Protein AF-A0A930HMD1-F1 (afdb_monomer)

Solvent-accessible surface area (backbone atoms only — not comparable to full-atom values): 18754 Å² total; per-residue (Å²): 130,66,70,65,59,58,52,51,51,50,52,52,54,63,74,49,66,87,53,58,58,47,60,52,47,54,51,49,41,54,52,24,61,76,67,65,37,63,74,65,34,50,58,47,52,57,44,68,34,42,58,88,51,46,66,63,55,50,60,73,50,50,86,79,45,58,71,71,60,41,57,53,48,52,54,50,49,54,46,52,57,47,69,59,31,49,38,70,40,59,39,67,90,77,58,46,78,74,42,77,71,40,62,61,56,52,13,46,58,52,49,53,50,50,47,52,53,49,52,53,54,53,70,72,44,76,73,82,64,93,75,86,45,80,73,53,54,60,52,40,53,50,39,51,52,34,41,51,48,50,48,54,52,43,53,53,51,49,54,35,51,51,52,56,42,49,53,55,50,52,54,48,50,52,50,49,52,51,52,51,54,54,47,54,58,47,45,56,51,51,52,38,42,51,52,38,46,57,52,46,32,70,75,41,61,67,50,46,57,49,57,48,48,29,52,56,22,51,73,67,66,41,50,65,34,36,39,50,22,46,52,36,53,54,50,51,52,39,49,45,22,70,74,74,29,76,90,60,102,67,40,48,48,102,85,70,47,80,66,86,81,69,90,54,44,37,61,46,42,41,48,29,36,54,62,69,76,43,76,100,41,74,72,54,56,54,47,46,52,51,54,53,50,51,53,55,51,41,53,56,54,46,52,35,68,74,62,80,49,95,59,70,64,49,69,68,62,45,52,51,52,56,54,50,48,42,54,50,50,39,52,51,49,69,71,79,106

Nearest PDB structures (foldseek):
  3nrh-assembly1_A  TM=3.306E-01  e=7.776E+00  Bacteroides fragilis YCH46
  9cpc-assembly1_3P  TM=1.512E-01  e=5.624E+00  Sus scrofa

Organism: NCBI:txid596085

pLDDT: mean 81.43, std 12.89, range [38.47, 94.94]

Foldseek 3Di:
DPLVVLLVLLVVLVVVLVDQLLVLLVSLLVSCVVVVVLLVNLLSVQQQAFQVCNVVSLVVCCVVDDPVVSVVSSVVSVCVQLQLQFDWDADLQARHTDDGRDGPRGHSVVLVVVLVVLVVVLVPQDDDDPDDDPVVVVSNVRSVSNNVSSVSVNVSSVSSSVVSSVVSNVSSVVVSVVSVVVCVVCVVLVVLLVVLLVLVCVQPVVLNVLLVLLVVLLVVFDLLSLLVSLVSLVVNLQVCLVRQFDDDPFQQAPVRDTDDDDPCPSLSSLLSRLCVQDPDDPLSVVLNVLSVVLVVLSVVQNVCVVPPHPDTDHSVSSVVSSSSSSVSSSSSSVSSD

Sequence (337 aa):
MPKSYLLELIRQVLSEKDSPVSALLLSCKRIATIRADVENLWWIEYELHDGDVLKDIANQFMWSFDKKKFDELETLYTKIWTDERQINQYEVSNGKLIIKDNTLAFSVGGIESRKHSLAIKIASLSKASDDKIPETNHTENNDAQVRNVLNNSIEEIDCILNRIKTRAIDYLIANEVELMRGNSLSRYYESNKKFVISTLSSIDEQFKEELNNIDVHLYSGSANNLSEALWNIRKVLCHYANVVCPISDETIDADGRKRKAKSSVCLNHIISALYQKVDKQISIELLDIGVTELWNKVEKLNALGIKGVRTKVTEDEAFQCVSQLYVLLGQMIRIFN

Mean predicted aligned error: 15.4 Å

Radius of gyration: 33.61 Å; Cα contacts (8 Å, |Δi|>4): 300; chains: 1; bounding box: 69×32×100 Å

Structure (mmCIF, N/CA/C/O backbone):
data_AF-A0A930HMD1-F1
#
_entry.id   AF-A0A930HMD1-F1
#
loop_
_atom_site.group_PDB
_atom_site.id
_atom_site.type_symbol
_atom_site.label_atom_id
_atom_site.label_alt_id
_atom_site.label_comp_id
_atom_site.label_asym_id
_atom_site.label_entity_id
_atom_site.label_seq_id
_atom_site.pdbx_PDB_ins_code
_atom_site.Cartn_x
_atom_site.Cartn_y
_atom_site.Cartn_z
_atom_site.occupancy
_atom_site.B_iso_or_equiv
_atom_site.auth_seq_id
_atom_site.auth_comp_id
_atom_site.auth_asym_id
_atom_site.auth_atom_id
_atom_site.pdbx_PDB_model_num
ATOM 1 N N . MET A 1 1 ? 0.859 11.021 9.715 1.00 50.72 1 MET A N 1
ATOM 2 C CA . MET A 1 1 ? 0.355 11.848 8.592 1.00 50.72 1 MET A CA 1
ATOM 3 C C . MET A 1 1 ? -1.107 11.515 8.334 1.00 50.72 1 MET A C 1
ATOM 5 O O . MET A 1 1 ? -1.454 10.343 8.454 1.00 50.72 1 MET A O 1
ATOM 9 N N . PRO A 1 2 ? -1.972 12.490 8.007 1.00 62.97 2 PRO A N 1
ATOM 10 C CA . PRO A 1 2 ? -3.370 12.198 7.712 1.00 62.97 2 PRO A CA 1
ATOM 11 C C . PRO A 1 2 ? -3.468 11.380 6.416 1.00 62.97 2 PRO A C 1
ATOM 13 O O . PRO A 1 2 ? -2.939 11.778 5.382 1.00 62.97 2 PRO A O 1
ATOM 16 N N . LYS A 1 3 ? -4.145 10.225 6.470 1.00 64.75 3 LYS A N 1
ATOM 17 C CA . LYS A 1 3 ? -4.337 9.299 5.333 1.00 64.75 3 LYS A CA 1
ATOM 18 C C . LYS A 1 3 ? -4.971 9.970 4.098 1.00 64.75 3 LYS A C 1
ATOM 20 O O . LYS A 1 3 ? -4.803 9.466 2.992 1.00 64.75 3 LYS A O 1
ATOM 25 N N . SER A 1 4 ? -5.655 11.107 4.273 1.00 72.00 4 SER A N 1
ATOM 26 C CA . SER A 1 4 ? -6.194 11.937 3.184 1.00 72.00 4 SER A CA 1
ATOM 27 C C . SER A 1 4 ? -5.102 12.503 2.275 1.00 72.00 4 SER A C 1
ATOM 29 O O . SER A 1 4 ? -5.239 12.433 1.060 1.00 72.00 4 SER A O 1
ATOM 31 N N . TYR A 1 5 ? -3.992 12.969 2.852 1.00 81.75 5 TYR A N 1
ATOM 32 C CA . TYR A 1 5 ? -2.869 13.541 2.108 1.00 81.75 5 TYR A CA 1
ATOM 33 C C . TYR A 1 5 ? -2.217 12.515 1.175 1.00 81.75 5 TYR A C 1
ATOM 35 O O . TYR A 1 5 ? -1.894 12.815 0.030 1.00 81.75 5 TYR A O 1
ATOM 43 N N . LEU A 1 6 ? -2.055 11.278 1.652 1.00 83.94 6 LEU A N 1
ATOM 44 C CA . LEU A 1 6 ? -1.448 10.207 0.864 1.00 83.94 6 LEU A CA 1
ATOM 45 C C . LEU A 1 6 ? -2.339 9.790 -0.316 1.00 83.94 6 LEU A C 1
ATOM 47 O O . LEU A 1 6 ? -1.836 9.537 -1.406 1.00 83.94 6 LEU A O 1
ATOM 51 N N . LEU A 1 7 ? -3.658 9.754 -0.107 1.00 84.88 7 LEU A N 1
ATOM 52 C CA . LEU A 1 7 ? -4.623 9.454 -1.163 1.00 84.88 7 LEU A CA 1
ATOM 53 C C . LEU A 1 7 ? -4.667 10.560 -2.230 1.00 84.88 7 LEU A C 1
ATOM 55 O O . LEU A 1 7 ? -4.712 10.256 -3.419 1.00 84.88 7 LEU A O 1
ATOM 59 N N . GLU A 1 8 ? -4.635 11.830 -1.818 1.00 86.81 8 GLU A N 1
ATOM 60 C CA . GLU A 1 8 ? -4.545 12.968 -2.743 1.00 86.81 8 GLU A CA 1
ATOM 61 C C . GLU A 1 8 ? -3.254 12.926 -3.562 1.00 86.81 8 GLU A C 1
ATOM 63 O O . GLU A 1 8 ? -3.307 13.071 -4.782 1.00 86.81 8 GLU A O 1
ATOM 68 N N . LEU A 1 9 ? -2.119 12.634 -2.919 1.00 87.62 9 LEU A N 1
ATOM 69 C CA . LEU A 1 9 ? -0.831 12.485 -3.593 1.00 87.62 9 LEU A CA 1
ATOM 70 C C . LEU A 1 9 ? -0.865 11.368 -4.648 1.00 87.62 9 LEU A C 1
ATOM 72 O O . LEU A 1 9 ? -0.444 11.588 -5.778 1.00 87.62 9 LEU A O 1
ATOM 76 N N . ILE A 1 10 ? -1.396 10.187 -4.311 1.00 88.25 10 ILE A N 1
ATOM 77 C CA . ILE A 1 10 ? -1.504 9.065 -5.261 1.00 88.25 10 ILE A CA 1
ATOM 78 C C . ILE A 1 10 ? -2.382 9.442 -6.460 1.00 88.25 10 ILE A C 1
ATOM 80 O O . ILE A 1 10 ? -2.010 9.179 -7.602 1.00 88.25 10 ILE A O 1
ATOM 84 N N . ARG A 1 11 ? -3.519 10.106 -6.225 1.00 88.38 11 ARG A N 1
ATOM 85 C CA . ARG A 1 11 ? -4.425 10.542 -7.299 1.00 88.38 11 ARG A CA 1
ATOM 86 C C . ARG A 1 11 ? -3.808 11.593 -8.203 1.00 88.38 11 ARG A C 1
ATOM 88 O O . ARG A 1 11 ? -4.002 11.528 -9.414 1.00 88.38 11 ARG A O 1
ATOM 95 N N . GLN A 1 12 ? -3.059 12.531 -7.630 1.00 90.06 12 GLN A N 1
ATOM 96 C CA . GLN A 1 12 ? -2.318 13.511 -8.411 1.00 90.06 12 GLN A CA 1
ATOM 97 C C . GLN A 1 12 ? -1.315 12.806 -9.335 1.00 90.06 12 GLN A C 1
ATOM 99 O O . GLN A 1 12 ? -1.333 13.028 -10.542 1.00 90.06 12 GLN A O 1
ATOM 104 N N . VAL A 1 13 ? -0.518 11.882 -8.799 1.00 88.75 13 VAL A N 1
ATOM 105 C CA . VAL A 1 13 ? 0.479 11.137 -9.584 1.00 88.75 13 VAL A CA 1
ATOM 106 C C . VAL A 1 13 ? -0.183 10.294 -10.683 1.00 88.75 13 VAL A C 1
ATOM 108 O O . VAL A 1 13 ? 0.294 10.275 -11.815 1.00 88.75 13 VAL A O 1
ATOM 111 N N . LEU A 1 14 ? -1.320 9.650 -10.398 1.00 87.75 14 LEU A N 1
ATOM 112 C CA . LEU A 1 14 ? -2.094 8.905 -11.401 1.00 87.75 14 LEU A CA 1
ATOM 113 C C . LEU A 1 14 ? -2.693 9.811 -12.489 1.00 87.75 14 LEU A C 1
ATOM 115 O O . LEU A 1 14 ? -2.820 9.384 -13.638 1.00 87.75 14 LEU A O 1
ATOM 119 N N . SER A 1 15 ? -3.047 11.057 -12.157 1.00 86.38 15 SER A N 1
ATOM 120 C CA . SER A 1 15 ? -3.511 12.039 -13.145 1.00 86.38 15 SER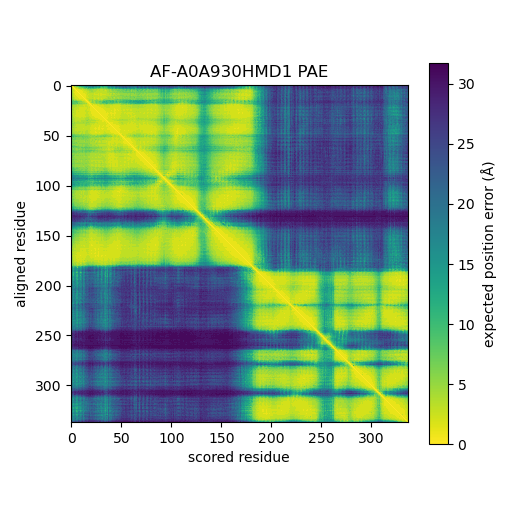 A CA 1
ATOM 121 C C . SER A 1 15 ? -2.388 12.519 -14.071 1.00 86.38 15 SER A C 1
ATOM 123 O O . SER A 1 15 ? -2.638 12.826 -15.233 1.00 86.38 15 SER A O 1
ATOM 125 N N . GLU A 1 16 ? -1.142 12.484 -13.595 1.00 86.62 16 GLU A N 1
ATOM 126 C CA . GLU A 1 16 ? 0.072 12.875 -14.320 1.00 86.62 16 GLU A CA 1
ATOM 127 C C . GLU A 1 16 ? 0.777 11.675 -14.992 1.00 86.62 16 GLU A C 1
ATOM 129 O O . GLU A 1 16 ? 1.975 11.729 -15.279 1.00 86.62 16 GLU A O 1
ATOM 134 N N . LYS A 1 17 ? 0.052 10.582 -15.282 1.00 77.19 17 LYS A N 1
ATOM 135 C CA . LYS A 1 17 ? 0.604 9.320 -15.824 1.00 77.19 17 LYS A CA 1
ATOM 136 C C . LYS A 1 17 ? 1.375 9.445 -17.144 1.00 77.19 17 LYS A C 1
ATOM 138 O O . LYS A 1 17 ? 2.070 8.506 -17.525 1.00 77.19 17 LYS A O 1
ATOM 143 N N . ASP A 1 18 ? 1.232 10.551 -17.866 1.00 80.75 18 ASP A N 1
ATOM 144 C CA . ASP A 1 18 ? 1.944 10.809 -19.124 1.00 80.75 18 ASP A CA 1
ATOM 145 C C . ASP A 1 18 ? 3.332 11.440 -18.911 1.00 80.75 18 ASP A C 1
ATOM 147 O O . ASP A 1 18 ? 4.077 11.639 -19.869 1.00 80.75 18 ASP A O 1
ATOM 151 N N . SER A 1 19 ? 3.707 11.695 -17.655 1.00 84.88 19 SER A N 1
ATOM 152 C CA . SER A 1 19 ? 5.043 12.149 -17.267 1.00 84.88 19 SER A CA 1
ATOM 153 C C . SER A 1 19 ? 6.131 11.110 -17.582 1.00 84.88 19 SER A C 1
ATOM 155 O O . SER A 1 19 ? 5.827 9.919 -17.731 1.00 84.88 19 SER A O 1
ATOM 157 N N . PRO A 1 20 ? 7.414 11.529 -17.639 1.00 90.81 20 PRO A N 1
ATOM 158 C CA . PRO A 1 20 ? 8.546 10.609 -17.710 1.00 90.81 20 PRO A CA 1
ATOM 159 C C . PRO A 1 20 ? 8.467 9.522 -16.630 1.00 90.81 20 PRO A C 1
ATOM 161 O O . PRO A 1 20 ? 8.060 9.778 -15.492 1.00 90.81 20 PRO A O 1
ATOM 164 N N . VAL A 1 21 ? 8.881 8.306 -16.977 1.00 92.69 21 VAL A N 1
ATOM 165 C CA . VAL A 1 21 ? 8.875 7.140 -16.085 1.00 92.69 21 VAL A CA 1
ATOM 166 C C . VAL A 1 21 ? 9.773 7.393 -14.874 1.00 92.69 21 VAL A C 1
ATOM 168 O O . VAL A 1 21 ? 9.423 7.006 -13.761 1.00 92.69 21 VAL A O 1
ATOM 171 N N . SER A 1 22 ? 10.881 8.117 -15.050 1.00 93.50 22 SER A N 1
ATOM 172 C CA . SER A 1 22 ? 11.748 8.542 -13.943 1.00 93.50 22 SER A CA 1
ATOM 173 C C . SER A 1 22 ? 11.011 9.410 -12.910 1.00 93.50 22 SER A C 1
ATOM 175 O O . SER A 1 22 ? 11.111 9.164 -11.706 1.00 93.50 22 SER A O 1
ATOM 177 N N . ALA A 1 23 ? 10.207 10.379 -13.357 1.00 92.50 23 ALA A N 1
ATOM 178 C CA . ALA A 1 23 ? 9.406 11.234 -12.479 1.00 92.50 23 ALA A CA 1
ATOM 179 C C . ALA A 1 23 ? 8.300 10.446 -11.752 1.00 92.50 23 ALA A C 1
ATOM 181 O O . ALA A 1 23 ? 8.047 10.658 -10.559 1.00 92.50 23 ALA A O 1
ATOM 182 N N . LEU A 1 24 ? 7.682 9.488 -12.451 1.00 93.75 24 LEU A N 1
ATOM 183 C CA . LEU A 1 24 ? 6.703 8.570 -11.872 1.00 93.75 24 LEU A CA 1
ATOM 184 C C . LEU A 1 24 ? 7.330 7.706 -10.764 1.00 93.75 24 LEU A C 1
ATOM 186 O O . LEU A 1 24 ? 6.758 7.583 -9.680 1.00 93.75 24 LEU A O 1
ATOM 190 N N . LEU A 1 25 ? 8.530 7.163 -10.991 1.00 94.69 25 LEU A N 1
ATOM 191 C CA . LEU A 1 25 ? 9.257 6.361 -10.004 1.00 94.69 25 LEU A CA 1
ATOM 192 C C . LEU A 1 25 ? 9.701 7.175 -8.787 1.00 94.69 25 LEU A C 1
ATOM 194 O O . LEU A 1 25 ? 9.584 6.687 -7.667 1.00 94.69 25 LEU A O 1
ATOM 198 N N . LEU A 1 26 ? 10.138 8.425 -8.964 1.00 94.69 26 LEU A N 1
ATOM 199 C CA . LEU A 1 26 ? 10.445 9.319 -7.838 1.00 94.69 26 LEU A CA 1
ATOM 200 C C . LEU A 1 26 ? 9.210 9.578 -6.964 1.00 94.69 26 LEU A C 1
ATOM 202 O O . LEU A 1 26 ? 9.300 9.613 -5.733 1.00 94.69 26 LEU A O 1
ATOM 206 N N . SER A 1 27 ? 8.042 9.707 -7.592 1.00 92.94 27 SER A N 1
ATOM 207 C CA . SER A 1 27 ? 6.770 9.829 -6.879 1.00 92.94 27 SER A CA 1
ATOM 208 C C . SER A 1 27 ? 6.413 8.538 -6.136 1.00 92.94 27 SER A C 1
ATOM 210 O O . SER A 1 27 ? 6.036 8.587 -4.963 1.00 92.94 27 SER A O 1
ATOM 212 N N . CYS A 1 28 ? 6.616 7.377 -6.768 1.00 94.12 28 CYS A N 1
ATOM 213 C CA . CYS A 1 28 ? 6.432 6.070 -6.133 1.00 94.12 28 CYS A CA 1
ATOM 214 C C . CYS A 1 28 ? 7.380 5.874 -4.942 1.00 94.12 28 CYS A C 1
ATOM 216 O O . CYS A 1 28 ? 6.922 5.459 -3.879 1.00 94.12 28 CYS A O 1
ATOM 218 N N . LYS A 1 29 ? 8.659 6.258 -5.073 1.00 94.94 29 LYS A N 1
ATOM 219 C CA . LYS A 1 29 ? 9.659 6.254 -3.992 1.00 94.94 29 LYS A CA 1
ATOM 220 C C . LYS A 1 29 ? 9.169 7.070 -2.806 1.00 94.94 29 LYS A C 1
ATOM 222 O O . LYS A 1 29 ? 9.123 6.566 -1.690 1.00 94.94 29 LYS A O 1
ATOM 227 N N . ARG A 1 30 ? 8.719 8.305 -3.049 1.00 92.69 30 ARG A N 1
ATOM 228 C CA . ARG A 1 30 ? 8.169 9.174 -1.999 1.00 92.69 30 ARG A CA 1
ATOM 229 C C . ARG A 1 30 ? 6.988 8.520 -1.278 1.00 92.69 30 ARG A C 1
ATOM 231 O O . ARG A 1 30 ? 6.924 8.572 -0.052 1.00 92.69 30 ARG A O 1
ATOM 238 N N . ILE A 1 31 ? 6.066 7.907 -2.019 1.00 90.56 31 ILE A N 1
ATOM 239 C CA . ILE A 1 31 ? 4.903 7.205 -1.455 1.00 90.56 31 ILE A CA 1
ATOM 240 C C . ILE A 1 31 ? 5.350 5.989 -0.630 1.00 90.56 31 ILE A C 1
ATOM 242 O O . ILE A 1 31 ? 4.891 5.837 0.502 1.00 90.56 31 ILE A O 1
ATOM 246 N N . ALA A 1 32 ? 6.277 5.177 -1.147 1.00 91.25 32 ALA A N 1
ATOM 247 C CA . ALA A 1 32 ? 6.829 4.012 -0.453 1.00 91.25 32 ALA A CA 1
ATOM 248 C C . ALA A 1 32 ? 7.519 4.413 0.860 1.00 91.25 32 ALA A C 1
ATOM 250 O O . ALA A 1 32 ? 7.247 3.828 1.907 1.00 91.25 32 ALA A O 1
ATOM 251 N N . THR A 1 33 ? 8.323 5.483 0.846 1.00 88.62 33 THR A N 1
ATOM 252 C CA . THR A 1 33 ? 8.968 6.024 2.051 1.00 88.62 33 THR A CA 1
ATOM 253 C C . THR A 1 33 ? 7.946 6.506 3.083 1.00 88.62 33 THR A C 1
ATOM 255 O O . THR A 1 33 ? 8.074 6.176 4.259 1.00 88.62 33 THR A O 1
ATOM 258 N N . ILE A 1 34 ? 6.905 7.246 2.673 1.00 86.00 34 ILE A N 1
ATOM 259 C CA . ILE A 1 34 ? 5.852 7.721 3.596 1.00 86.00 34 ILE A CA 1
ATOM 260 C C . ILE A 1 34 ? 5.102 6.546 4.236 1.00 86.00 34 ILE A C 1
ATOM 262 O O . ILE A 1 34 ? 4.689 6.633 5.394 1.00 86.00 34 ILE A O 1
ATOM 266 N N . ARG A 1 35 ? 4.917 5.455 3.490 1.00 82.88 35 ARG A N 1
ATOM 267 C CA . ARG A 1 35 ? 4.237 4.245 3.961 1.00 82.88 35 ARG A CA 1
ATOM 268 C C . ARG A 1 35 ? 5.127 3.288 4.747 1.00 82.88 35 ARG A C 1
ATOM 270 O O . ARG A 1 35 ? 4.592 2.334 5.302 1.00 82.88 35 ARG A O 1
ATOM 277 N N . ALA A 1 36 ? 6.436 3.532 4.788 1.00 83.88 36 ALA A N 1
ATOM 278 C CA . ALA A 1 36 ? 7.424 2.552 5.232 1.00 83.88 36 ALA A CA 1
ATOM 279 C C . ALA A 1 36 ? 7.285 1.199 4.496 1.00 83.88 36 ALA A C 1
ATOM 281 O O . ALA A 1 36 ? 7.488 0.138 5.080 1.00 83.88 36 ALA A O 1
ATOM 282 N N . ASP A 1 37 ? 6.928 1.238 3.208 1.00 84.88 37 ASP A N 1
ATOM 283 C CA . ASP A 1 37 ? 6.846 0.060 2.343 1.00 84.88 37 ASP A CA 1
ATOM 284 C C . ASP A 1 37 ? 8.241 -0.286 1.814 1.00 84.88 37 ASP A C 1
ATOM 286 O O . ASP A 1 37 ? 8.635 0.086 0.708 1.00 84.88 37 ASP A O 1
ATOM 290 N N . VAL A 1 38 ? 9.021 -0.941 2.672 1.00 87.06 38 VAL A N 1
ATOM 291 C CA . VAL A 1 38 ? 10.431 -1.253 2.410 1.00 87.06 38 VAL A CA 1
ATOM 292 C C . VAL A 1 38 ? 10.593 -2.234 1.244 1.00 87.06 38 VAL A C 1
ATOM 294 O O . VAL A 1 38 ? 11.563 -2.154 0.496 1.00 87.06 38 VAL A O 1
ATOM 297 N N . GLU A 1 39 ? 9.631 -3.138 1.063 1.00 87.19 39 GLU A N 1
ATOM 298 C CA . GLU A 1 39 ? 9.674 -4.160 0.017 1.00 87.19 39 GLU A CA 1
ATOM 299 C C . GLU A 1 39 ? 9.524 -3.540 -1.374 1.00 87.19 39 GLU A C 1
ATOM 301 O O . GLU A 1 39 ? 10.332 -3.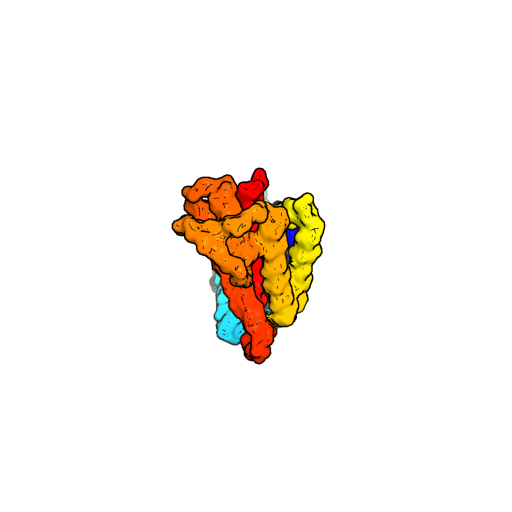830 -2.258 1.00 87.19 39 GLU A O 1
ATOM 306 N N . ASN A 1 40 ? 8.553 -2.638 -1.558 1.00 89.81 40 ASN A N 1
ATOM 307 C CA . ASN A 1 40 ? 8.403 -1.928 -2.827 1.00 89.81 40 ASN A CA 1
ATOM 308 C C . ASN A 1 40 ? 9.465 -0.843 -3.029 1.00 89.81 40 ASN A C 1
ATOM 310 O O . ASN A 1 40 ? 9.848 -0.557 -4.162 1.00 89.81 40 ASN A O 1
ATOM 314 N N . LEU A 1 41 ? 9.981 -0.256 -1.946 1.00 92.31 41 LEU A N 1
ATOM 315 C CA . LEU A 1 41 ? 11.073 0.708 -2.036 1.00 92.31 41 LEU A CA 1
ATOM 316 C C . LEU A 1 41 ? 12.320 0.090 -2.687 1.00 92.31 41 LEU A C 1
ATOM 318 O O . LEU A 1 41 ? 12.956 0.757 -3.496 1.00 92.31 41 LEU A O 1
ATOM 322 N N . TRP A 1 42 ? 12.630 -1.180 -2.408 1.00 93.19 42 TRP A N 1
ATOM 323 C CA . TRP A 1 42 ? 13.801 -1.859 -2.967 1.00 93.19 42 TRP A CA 1
ATOM 324 C C . TRP A 1 42 ? 13.799 -1.880 -4.498 1.00 93.19 42 TRP A C 1
ATOM 326 O O . TRP A 1 42 ? 14.725 -1.352 -5.119 1.00 93.19 42 TRP A O 1
ATOM 336 N N . TRP A 1 43 ? 12.767 -2.439 -5.134 1.00 93.31 43 TRP A N 1
ATOM 337 C CA . TRP A 1 43 ? 12.750 -2.503 -6.597 1.00 93.31 43 TRP A CA 1
ATOM 338 C C . TRP A 1 43 ? 12.687 -1.104 -7.225 1.00 93.31 43 TRP A C 1
ATOM 340 O O . TRP A 1 43 ? 13.270 -0.892 -8.283 1.00 93.31 43 TRP A O 1
ATOM 350 N N . ILE A 1 44 ? 12.058 -0.123 -6.567 1.00 94.88 44 ILE A N 1
ATOM 351 C CA . ILE A 1 44 ? 12.065 1.269 -7.040 1.00 94.88 44 ILE A CA 1
ATOM 352 C C . ILE A 1 44 ? 13.495 1.833 -7.039 1.00 94.88 44 ILE A C 1
ATOM 354 O O . ILE A 1 44 ? 13.888 2.492 -8.001 1.00 94.88 44 ILE A O 1
ATOM 358 N N . GLU A 1 45 ? 14.297 1.558 -6.004 1.00 94.00 45 GLU A N 1
ATOM 359 C CA . GLU A 1 45 ? 15.705 1.977 -5.976 1.00 94.00 45 GLU A CA 1
ATOM 360 C C . GLU A 1 45 ? 16.533 1.301 -7.076 1.00 94.00 45 GLU A C 1
ATOM 362 O O . GLU A 1 45 ? 17.384 1.962 -7.671 1.00 94.00 45 GLU A O 1
ATOM 367 N N . TYR A 1 46 ? 16.254 0.031 -7.395 1.00 93.56 46 TYR A N 1
ATOM 368 C CA . TYR A 1 46 ? 16.885 -0.676 -8.521 1.00 93.56 46 TYR A CA 1
ATOM 369 C C . TYR A 1 46 ? 16.607 -0.011 -9.873 1.00 93.56 46 TYR A C 1
ATOM 371 O O . TYR A 1 46 ? 17.461 -0.026 -10.757 1.00 93.56 46 TYR A O 1
ATOM 379 N N . GLU A 1 47 ? 15.423 0.573 -10.058 1.00 93.62 47 GLU A N 1
ATOM 380 C CA . GLU A 1 47 ? 15.082 1.272 -11.300 1.00 93.62 47 GLU A CA 1
ATOM 381 C C . GLU A 1 47 ? 15.701 2.680 -11.374 1.00 93.62 47 GLU A C 1
ATOM 383 O O . GLU A 1 47 ? 16.000 3.183 -12.461 1.00 93.62 47 GLU A O 1
ATOM 388 N N . LEU A 1 48 ? 15.908 3.329 -10.225 1.00 93.88 48 LEU A N 1
ATOM 389 C CA . LEU A 1 48 ? 16.444 4.691 -10.141 1.00 93.88 48 LEU A CA 1
ATOM 390 C C . LEU A 1 48 ? 17.972 4.771 -10.246 1.00 93.88 48 LEU A C 1
ATOM 392 O O . LEU A 1 48 ? 18.492 5.864 -10.471 1.00 93.88 48 LEU A O 1
ATOM 396 N N . HIS A 1 49 ? 18.677 3.649 -10.118 1.00 93.38 49 HIS A N 1
ATOM 397 C CA . HIS A 1 49 ? 20.136 3.599 -10.124 1.00 93.38 49 HIS A CA 1
ATOM 398 C C . HIS A 1 49 ? 20.690 2.722 -11.249 1.00 93.38 49 HIS A C 1
ATOM 400 O O . HIS A 1 49 ? 19.978 1.927 -11.865 1.00 93.38 49 HIS A O 1
ATOM 406 N N . ASP A 1 50 ? 21.976 2.908 -11.529 1.00 90.25 50 ASP A N 1
ATOM 407 C CA . ASP A 1 50 ? 22.709 2.103 -12.498 1.00 90.25 50 ASP A CA 1
ATOM 408 C C . ASP A 1 50 ? 22.994 0.693 -11.940 1.00 90.25 50 ASP A C 1
ATOM 410 O O . ASP A 1 50 ? 22.926 0.431 -10.735 1.00 90.25 50 ASP A O 1
ATOM 414 N N . GLY A 1 51 ? 23.271 -0.254 -12.840 1.00 84.75 51 GLY A N 1
ATOM 415 C CA . GLY A 1 51 ? 23.390 -1.673 -12.486 1.00 84.75 51 GLY A CA 1
ATOM 416 C C . GLY A 1 51 ? 24.587 -2.022 -11.589 1.00 84.75 51 GLY A C 1
ATOM 417 O O . GLY A 1 51 ? 24.602 -3.078 -10.959 1.00 84.75 51 GLY A O 1
ATOM 418 N N . ASP A 1 52 ? 25.595 -1.157 -11.526 1.00 88.44 52 ASP A N 1
ATOM 419 C CA . ASP A 1 52 ? 26.827 -1.349 -10.757 1.00 88.44 52 ASP A CA 1
ATOM 420 C C . ASP A 1 52 ? 26.618 -1.222 -9.240 1.00 88.44 52 ASP A C 1
ATOM 422 O O . ASP A 1 52 ? 27.312 -1.886 -8.470 1.00 88.44 52 ASP A O 1
ATOM 426 N N . VAL A 1 53 ? 25.617 -0.450 -8.812 1.00 91.25 53 VAL A N 1
ATOM 427 C CA . VAL A 1 53 ? 25.320 -0.188 -7.392 1.00 91.25 53 VAL A CA 1
ATOM 428 C C . VAL A 1 53 ? 24.198 -1.061 -6.812 1.00 91.25 53 VAL A C 1
ATOM 430 O O . VAL A 1 53 ? 23.839 -0.914 -5.644 1.00 91.25 53 VAL A O 1
ATOM 433 N N . LEU A 1 54 ? 23.644 -2.014 -7.575 1.00 88.69 54 LEU A N 1
ATOM 434 C CA . LEU A 1 54 ? 22.495 -2.829 -7.133 1.00 88.69 54 LEU A CA 1
ATOM 435 C C . LEU A 1 54 ? 22.771 -3.644 -5.860 1.00 88.69 54 LEU A C 1
ATOM 437 O O . LEU A 1 54 ? 21.879 -3.808 -5.025 1.00 88.69 54 LEU A O 1
ATOM 441 N N . LYS A 1 55 ? 24.005 -4.133 -5.685 1.00 89.00 55 LYS A N 1
ATOM 442 C CA . LYS A 1 55 ? 24.415 -4.848 -4.464 1.00 89.00 55 LYS A CA 1
ATOM 443 C C . LYS A 1 55 ? 24.446 -3.928 -3.249 1.00 89.00 55 LYS A C 1
ATOM 445 O O . LYS A 1 55 ? 23.994 -4.314 -2.174 1.00 89.00 55 LYS A O 1
ATOM 450 N N . ASP A 1 56 ? 24.938 -2.706 -3.420 1.00 90.75 56 ASP A N 1
ATOM 451 C CA . ASP A 1 56 ? 24.992 -1.724 -2.339 1.00 90.75 56 ASP A CA 1
ATOM 452 C C . ASP A 1 56 ? 23.586 -1.292 -1.923 1.00 90.75 56 ASP A C 1
ATOM 454 O O . ASP A 1 56 ? 23.316 -1.133 -0.735 1.00 90.75 56 ASP A O 1
ATOM 458 N N . ILE A 1 57 ? 22.670 -1.175 -2.887 1.00 90.31 57 ILE A N 1
ATOM 459 C CA . ILE A 1 57 ? 21.251 -0.920 -2.629 1.00 90.31 57 ILE A CA 1
ATOM 460 C C . ILE A 1 57 ? 20.621 -2.093 -1.872 1.00 90.31 57 ILE A C 1
ATOM 462 O O . ILE A 1 57 ? 19.978 -1.870 -0.850 1.00 90.31 57 ILE A O 1
ATOM 466 N N . ALA A 1 58 ? 20.844 -3.339 -2.305 1.00 89.38 58 ALA A N 1
ATOM 467 C CA . ALA A 1 58 ? 20.341 -4.520 -1.596 1.00 89.38 58 ALA A CA 1
ATOM 468 C C . ALA A 1 58 ? 20.798 -4.539 -0.127 1.00 89.38 58 ALA A C 1
ATOM 470 O O . ALA A 1 58 ? 19.991 -4.727 0.784 1.00 89.38 58 ALA A O 1
ATOM 471 N N . ASN A 1 59 ? 22.076 -4.241 0.122 1.00 89.31 59 ASN A N 1
ATOM 472 C CA . ASN A 1 59 ? 22.647 -4.203 1.469 1.00 89.31 59 ASN A CA 1
ATOM 473 C C . ASN A 1 59 ? 21.977 -3.171 2.394 1.00 89.31 59 ASN A C 1
ATOM 475 O O . ASN A 1 59 ? 21.936 -3.381 3.608 1.00 89.31 59 ASN A O 1
ATOM 479 N N . GLN A 1 60 ? 21.416 -2.082 1.854 1.00 89.38 60 GLN A N 1
ATOM 480 C CA . GLN A 1 60 ? 20.676 -1.090 2.650 1.00 89.38 60 GLN A CA 1
ATOM 481 C C . GLN A 1 60 ? 19.378 -1.667 3.231 1.00 89.38 60 GLN A C 1
ATOM 483 O O . GLN A 1 60 ? 18.959 -1.260 4.314 1.00 89.38 60 GLN A O 1
ATOM 488 N N . PHE A 1 61 ? 18.772 -2.644 2.554 1.00 88.38 61 PHE A N 1
ATOM 489 C CA . PHE A 1 61 ? 17.515 -3.276 2.959 1.00 88.38 61 PHE A CA 1
ATOM 490 C C . PHE A 1 61 ? 17.699 -4.523 3.830 1.00 88.38 61 PHE A C 1
ATOM 492 O O . PHE A 1 61 ? 16.731 -5.009 4.415 1.00 88.38 61 PHE A O 1
ATOM 499 N N . MET A 1 62 ? 18.931 -5.021 3.972 1.00 86.19 62 MET A N 1
ATOM 500 C CA . MET A 1 62 ? 19.243 -6.260 4.696 1.00 86.19 62 MET A CA 1
ATOM 501 C C . MET A 1 62 ? 18.690 -6.278 6.129 1.00 86.19 62 MET A C 1
ATOM 503 O O . MET A 1 62 ? 18.183 -7.297 6.586 1.00 86.19 62 MET A O 1
ATOM 507 N N . TRP A 1 63 ? 18.738 -5.147 6.835 1.00 85.06 63 TRP A N 1
ATOM 508 C CA . TRP A 1 63 ? 18.270 -5.044 8.224 1.00 85.06 63 TRP A CA 1
ATOM 509 C C . TRP A 1 63 ? 16.744 -5.031 8.373 1.00 85.06 63 TRP A C 1
ATOM 511 O O . TRP A 1 63 ? 16.240 -5.116 9.490 1.00 85.06 63 TRP A O 1
ATOM 521 N N . SER A 1 64 ? 16.003 -4.890 7.273 1.00 82.94 64 SER A N 1
ATOM 522 C CA . SER A 1 64 ? 14.540 -4.804 7.278 1.00 82.94 64 SER A CA 1
ATOM 523 C C . SER A 1 64 ? 13.843 -6.155 7.114 1.00 82.94 64 SER A C 1
ATOM 525 O O . SER A 1 64 ? 12.622 -6.220 7.256 1.00 82.94 64 SER A O 1
ATOM 527 N N . PHE A 1 65 ? 14.588 -7.226 6.829 1.00 83.62 65 PHE A N 1
ATOM 528 C CA . PHE A 1 65 ? 14.034 -8.547 6.546 1.00 83.62 65 PHE A CA 1
ATOM 529 C C . PHE A 1 65 ? 14.794 -9.654 7.278 1.00 83.62 65 PHE A C 1
ATOM 531 O O . PHE A 1 65 ? 15.992 -9.555 7.535 1.00 83.62 65 PHE A O 1
ATOM 538 N N . ASP A 1 66 ? 14.102 -10.759 7.554 1.00 86.50 66 ASP A N 1
ATOM 539 C CA . ASP A 1 66 ? 14.763 -12.000 7.949 1.00 86.50 66 ASP A CA 1
ATOM 540 C C . ASP A 1 66 ? 15.645 -12.510 6.806 1.00 86.50 66 ASP A C 1
ATOM 542 O O . ASP A 1 66 ? 15.256 -12.427 5.640 1.00 86.50 66 ASP A O 1
ATOM 546 N N . LYS A 1 67 ? 16.785 -13.133 7.130 1.00 83.56 67 LYS A N 1
ATOM 547 C CA . LYS A 1 67 ? 17.765 -13.608 6.135 1.00 83.56 67 LYS A CA 1
ATOM 548 C C . LYS A 1 67 ? 17.139 -14.419 4.994 1.00 83.56 67 LYS A C 1
ATOM 550 O O . LYS A 1 67 ? 17.424 -14.172 3.833 1.00 83.56 67 LYS A O 1
ATOM 555 N N . LYS A 1 68 ? 16.237 -15.351 5.318 1.00 87.19 68 LYS A N 1
ATOM 556 C CA . LYS A 1 68 ? 15.553 -16.171 4.308 1.00 87.19 68 LYS A CA 1
ATOM 557 C C . LYS A 1 68 ? 14.693 -15.324 3.361 1.00 87.19 68 LYS A C 1
ATOM 559 O O . LYS A 1 68 ? 14.738 -15.530 2.155 1.00 87.19 68 LYS A O 1
ATOM 564 N N . LYS A 1 69 ? 13.922 -14.377 3.907 1.00 84.25 69 LYS A N 1
ATOM 565 C CA . LYS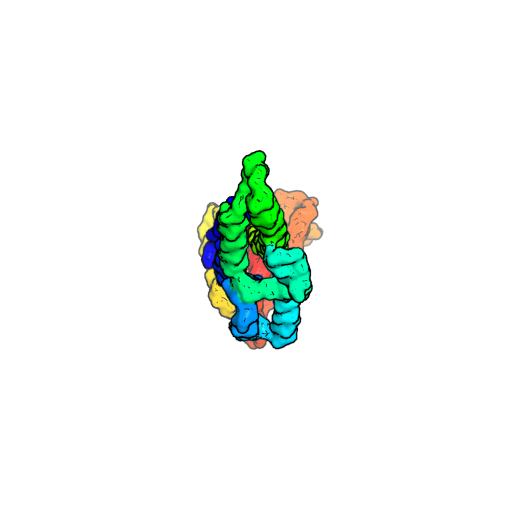 A 1 69 ? 13.071 -13.481 3.112 1.00 84.25 69 LYS A CA 1
ATOM 566 C C . LYS A 1 69 ? 13.923 -12.529 2.266 1.00 84.25 69 LYS A C 1
ATOM 568 O O . LYS A 1 69 ? 13.565 -12.248 1.130 1.00 84.25 69 LYS A O 1
ATOM 573 N N . PHE A 1 70 ? 15.050 -12.066 2.803 1.00 87.75 70 PHE A N 1
ATOM 574 C CA . PHE A 1 70 ? 16.014 -11.253 2.067 1.00 87.75 70 PHE A CA 1
ATOM 575 C C . PHE A 1 70 ? 16.567 -11.993 0.842 1.00 87.75 70 PHE A C 1
ATOM 577 O O . PHE A 1 70 ? 16.456 -11.472 -0.262 1.00 87.75 70 PHE A O 1
ATOM 584 N N . ASP A 1 71 ? 17.074 -13.219 1.019 1.00 88.12 71 ASP A N 1
ATOM 585 C CA . ASP A 1 71 ? 17.647 -14.025 -0.072 1.00 88.12 71 ASP A CA 1
ATOM 586 C C . ASP A 1 71 ? 16.603 -14.300 -1.185 1.00 88.12 71 ASP A C 1
ATOM 588 O O . ASP A 1 71 ? 16.910 -14.267 -2.382 1.00 88.12 71 ASP A O 1
ATOM 592 N N . GLU A 1 72 ? 15.343 -14.543 -0.798 1.00 90.00 72 GLU A N 1
ATOM 593 C CA . GLU A 1 72 ? 14.216 -14.725 -1.724 1.00 90.00 72 GLU A CA 1
ATOM 594 C C . GLU A 1 72 ? 13.911 -13.443 -2.524 1.00 90.00 72 GLU A C 1
ATOM 596 O O . GLU A 1 72 ? 13.757 -13.505 -3.747 1.00 90.00 72 GLU A O 1
ATOM 601 N N . LEU A 1 73 ? 13.853 -12.285 -1.855 1.00 88.62 73 LEU A N 1
ATOM 602 C CA . LEU A 1 73 ? 13.572 -10.990 -2.486 1.00 88.62 73 LEU A CA 1
ATOM 603 C C . LEU A 1 73 ? 14.717 -10.505 -3.378 1.00 88.62 73 LEU A C 1
ATOM 605 O O . LEU A 1 73 ? 14.456 -10.010 -4.473 1.00 88.62 73 LEU A O 1
ATOM 609 N N . GLU A 1 74 ? 15.968 -10.679 -2.952 1.00 90.62 74 GLU A N 1
ATOM 610 C CA . GLU A 1 74 ? 17.143 -10.345 -3.762 1.00 90.62 74 GLU A CA 1
ATOM 611 C C . GLU A 1 74 ? 17.107 -11.127 -5.079 1.00 90.62 74 GLU A C 1
ATOM 613 O O . GLU A 1 74 ? 17.147 -10.541 -6.162 1.00 90.62 74 GLU A O 1
ATOM 618 N N . THR A 1 75 ? 16.918 -12.448 -4.991 1.00 90.44 75 THR A N 1
ATOM 619 C CA . THR A 1 75 ? 16.822 -13.320 -6.169 1.00 90.44 75 THR A CA 1
ATOM 620 C C . THR A 1 75 ? 15.680 -12.889 -7.090 1.00 90.44 75 THR A C 1
ATOM 622 O O . THR A 1 75 ? 15.851 -12.836 -8.310 1.00 90.44 75 THR A O 1
ATOM 625 N N . LEU A 1 76 ? 14.516 -12.566 -6.518 1.00 90.38 76 LEU A N 1
ATOM 626 C CA . LEU A 1 76 ? 13.343 -12.135 -7.270 1.00 90.38 76 LEU A CA 1
ATOM 627 C C . LEU A 1 76 ? 13.597 -10.818 -8.014 1.00 90.38 76 LEU A C 1
ATOM 629 O O . LEU A 1 76 ? 13.394 -10.757 -9.227 1.00 90.38 76 LEU A O 1
ATOM 633 N N . TYR A 1 77 ? 14.048 -9.776 -7.316 1.00 90.62 77 TYR A N 1
ATOM 634 C CA . TYR A 1 77 ? 14.209 -8.447 -7.904 1.00 90.62 77 TYR A CA 1
ATOM 635 C C . TYR A 1 77 ? 15.387 -8.361 -8.864 1.00 90.62 77 TYR A C 1
ATOM 637 O O . TYR A 1 77 ? 15.258 -7.731 -9.912 1.00 90.62 77 TYR A O 1
ATOM 645 N N . THR A 1 78 ? 16.503 -9.039 -8.582 1.00 89.50 78 THR A N 1
ATOM 646 C CA . THR A 1 78 ? 17.606 -9.142 -9.546 1.00 89.50 78 THR A CA 1
ATOM 647 C C . THR A 1 78 ? 17.159 -9.852 -10.823 1.00 89.50 78 THR A C 1
ATOM 649 O O . THR A 1 78 ? 17.499 -9.410 -11.923 1.00 89.50 78 THR A O 1
ATOM 652 N N . LYS A 1 79 ? 16.368 -10.927 -10.701 1.00 90.50 79 LYS A N 1
ATOM 653 C CA . LYS A 1 79 ? 15.831 -11.643 -11.861 1.00 90.50 79 LYS A CA 1
ATOM 654 C C . LYS A 1 79 ? 14.870 -10.779 -12.676 1.00 90.50 79 LYS A C 1
ATOM 656 O O . LYS A 1 79 ? 15.065 -10.661 -13.879 1.00 90.50 79 LYS A O 1
ATOM 661 N N . ILE A 1 80 ? 13.891 -10.139 -12.030 1.00 89.06 80 ILE A N 1
ATOM 662 C CA . ILE A 1 80 ? 12.948 -9.222 -12.694 1.00 89.06 80 ILE A CA 1
ATOM 663 C C . ILE A 1 80 ? 13.716 -8.133 -13.446 1.00 89.06 80 ILE A C 1
ATOM 665 O O . ILE A 1 80 ? 13.493 -7.930 -14.636 1.00 89.06 80 ILE A O 1
ATOM 669 N N . TRP A 1 81 ? 14.669 -7.482 -12.777 1.00 91.75 81 TRP A N 1
ATOM 670 C CA . TRP A 1 81 ? 15.453 -6.405 -13.372 1.00 91.75 81 TRP A CA 1
ATOM 671 C C . TRP A 1 81 ? 16.279 -6.886 -14.576 1.00 91.75 81 TRP A C 1
ATOM 673 O O . TRP A 1 81 ? 16.333 -6.213 -15.602 1.00 91.75 81 TRP A O 1
ATOM 683 N N . THR A 1 82 ? 16.883 -8.074 -14.493 1.00 89.25 82 THR A N 1
ATOM 684 C CA . THR A 1 82 ? 17.700 -8.636 -15.582 1.00 89.25 82 THR A CA 1
ATOM 685 C C . THR A 1 82 ? 16.847 -9.054 -16.778 1.00 89.25 82 THR A C 1
ATOM 687 O O . THR A 1 82 ? 17.163 -8.686 -17.909 1.00 89.25 82 THR A O 1
ATOM 690 N N . ASP A 1 83 ? 15.764 -9.794 -16.534 1.00 88.06 83 ASP A N 1
ATOM 691 C CA . ASP A 1 83 ? 14.912 -10.376 -17.577 1.00 88.06 83 ASP A CA 1
ATOM 692 C C . ASP A 1 83 ? 14.145 -9.291 -18.348 1.00 88.06 83 ASP A C 1
ATOM 694 O O . ASP A 1 83 ? 13.935 -9.386 -19.558 1.00 88.06 83 ASP A O 1
ATOM 698 N N . GLU A 1 84 ? 13.731 -8.221 -17.672 1.00 87.56 84 GLU A N 1
ATOM 699 C CA . GLU A 1 84 ? 12.916 -7.189 -18.303 1.00 87.56 84 GLU A CA 1
ATOM 700 C C . GLU A 1 84 ? 13.701 -6.172 -19.122 1.00 87.56 84 GLU A C 1
ATOM 702 O O . GLU A 1 84 ? 13.088 -5.489 -19.944 1.00 87.56 84 GLU A O 1
ATOM 707 N N . ARG A 1 85 ? 15.021 -6.087 -18.913 1.00 89.00 85 ARG A N 1
ATOM 708 C CA . ARG A 1 85 ? 15.926 -5.091 -19.510 1.00 89.00 85 ARG A CA 1
ATOM 709 C C . ARG A 1 85 ? 16.816 -5.663 -20.614 1.00 89.00 85 ARG A C 1
ATOM 711 O O . ARG A 1 85 ? 17.828 -5.054 -20.962 1.00 89.00 85 ARG A O 1
ATOM 718 N N . GLN A 1 86 ? 16.455 -6.820 -21.158 1.00 88.81 86 GLN A N 1
ATOM 719 C CA . GLN A 1 86 ? 17.168 -7.440 -22.271 1.00 88.81 86 GLN A CA 1
ATOM 720 C C . GLN A 1 86 ? 16.931 -6.661 -23.569 1.00 88.81 86 GLN A C 1
ATOM 722 O O . GLN A 1 86 ? 15.791 -6.463 -23.988 1.00 88.81 86 GLN A O 1
ATOM 727 N N . ILE A 1 87 ? 18.023 -6.244 -24.204 1.00 87.00 87 ILE A N 1
ATOM 728 C CA . ILE A 1 87 ? 18.042 -5.596 -25.516 1.00 87.00 87 ILE A CA 1
ATOM 729 C C . ILE A 1 87 ? 19.029 -6.293 -26.445 1.00 87.00 87 ILE A C 1
ATOM 731 O O . ILE A 1 87 ? 20.018 -6.891 -26.008 1.00 87.00 87 ILE A O 1
ATOM 735 N N . ASN A 1 88 ? 18.797 -6.167 -27.744 1.00 85.56 88 ASN A N 1
ATOM 736 C CA . ASN A 1 88 ? 19.729 -6.641 -28.749 1.00 85.56 88 ASN A CA 1
ATOM 737 C C . ASN A 1 88 ? 20.632 -5.490 -29.187 1.00 85.56 88 ASN A C 1
ATOM 739 O O . ASN A 1 88 ? 20.188 -4.384 -29.489 1.00 85.56 88 ASN A O 1
ATOM 743 N N . GLN A 1 89 ? 21.934 -5.744 -29.253 1.00 81.56 89 GLN A N 1
ATOM 744 C CA . GLN A 1 89 ? 22.885 -4.770 -29.763 1.00 81.56 89 GLN A CA 1
ATOM 745 C C . GLN A 1 89 ? 23.162 -5.048 -31.233 1.00 81.56 89 GLN A C 1
ATOM 747 O O . GLN A 1 89 ? 23.713 -6.092 -31.574 1.00 81.56 89 GLN A O 1
ATOM 752 N N . TYR A 1 90 ? 22.837 -4.086 -32.090 1.00 81.25 90 TYR A N 1
ATOM 753 C CA . TYR A 1 90 ? 23.090 -4.153 -33.526 1.00 81.25 90 TYR A CA 1
ATOM 754 C C . TYR A 1 90 ? 24.272 -3.265 -33.923 1.00 81.25 90 TYR A C 1
ATOM 756 O O . TYR A 1 90 ? 24.510 -2.202 -33.344 1.00 81.25 90 TYR A O 1
ATOM 764 N N . GLU A 1 91 ? 25.005 -3.690 -34.943 1.00 81.12 91 GLU A N 1
ATOM 765 C CA . GLU A 1 91 ? 26.026 -2.896 -35.600 1.00 81.12 91 GLU A CA 1
ATOM 766 C C . GLU A 1 91 ? 25.357 -1.808 -36.445 1.00 81.12 91 GLU A C 1
ATOM 768 O O . GLU A 1 91 ? 24.529 -2.079 -37.312 1.00 81.12 91 GLU A O 1
ATOM 773 N N . VAL A 1 92 ? 25.727 -0.553 -36.191 1.00 75.81 92 VAL A N 1
ATOM 774 C CA . VAL A 1 92 ? 25.070 0.615 -36.798 1.00 75.81 92 VAL A CA 1
ATOM 775 C C . VAL A 1 92 ? 25.300 0.688 -38.314 1.00 75.81 92 VAL A C 1
ATOM 777 O O . VAL A 1 92 ? 24.454 1.216 -39.024 1.00 75.81 92 VAL A O 1
ATOM 780 N N . SER A 1 93 ? 26.422 0.159 -38.810 1.00 72.56 93 SER A N 1
ATOM 781 C CA . SER A 1 93 ? 26.847 0.256 -40.215 1.00 72.56 93 SER A CA 1
ATOM 782 C C . SER A 1 93 ? 26.162 -0.743 -41.153 1.00 72.56 93 SER A C 1
ATOM 784 O O . SER A 1 93 ? 26.051 -0.472 -42.342 1.00 72.56 93 SER A O 1
ATOM 786 N N . ASN A 1 94 ? 25.740 -1.910 -40.657 1.00 71.25 94 ASN A N 1
ATOM 787 C CA . ASN A 1 94 ? 25.202 -2.987 -41.498 1.00 71.25 94 ASN A CA 1
ATOM 788 C C . ASN A 1 94 ? 23.972 -3.698 -40.898 1.00 71.25 94 ASN A C 1
ATOM 790 O O . ASN A 1 94 ? 23.442 -4.621 -41.517 1.00 71.25 94 ASN A O 1
ATOM 794 N N . GLY A 1 95 ? 23.532 -3.302 -39.698 1.00 73.25 95 GLY A N 1
ATOM 795 C CA . GLY A 1 95 ? 22.379 -3.878 -39.006 1.00 73.25 95 GLY A CA 1
ATOM 796 C C . GLY A 1 95 ? 22.577 -5.299 -38.477 1.00 73.25 95 GLY A C 1
ATOM 797 O O . GLY A 1 95 ? 21.602 -5.928 -38.071 1.00 73.25 95 GLY A O 1
ATOM 798 N N . LYS A 1 96 ? 23.803 -5.838 -38.468 1.00 81.38 96 LYS A N 1
ATOM 799 C CA . LYS A 1 96 ? 24.069 -7.175 -37.922 1.00 81.38 96 LYS A CA 1
ATOM 800 C C . LYS A 1 96 ? 23.987 -7.176 -36.403 1.00 81.38 96 LYS A C 1
ATOM 802 O O . LYS A 1 96 ? 24.492 -6.279 -35.739 1.00 81.38 96 LYS A O 1
ATOM 807 N N . LEU A 1 97 ? 23.394 -8.227 -35.849 1.00 82.62 97 LEU A N 1
ATOM 808 C CA . LEU A 1 97 ? 23.377 -8.473 -34.411 1.00 82.62 97 LEU A CA 1
ATOM 809 C C . LEU A 1 97 ? 24.807 -8.723 -33.897 1.00 82.62 97 LEU A C 1
ATOM 811 O O . LEU A 1 97 ? 25.479 -9.639 -34.367 1.00 82.62 97 LEU A O 1
ATOM 815 N N . ILE A 1 98 ? 25.248 -7.917 -32.933 1.00 84.19 98 ILE A N 1
ATOM 816 C CA . ILE A 1 98 ? 26.533 -8.036 -32.230 1.00 84.19 98 ILE A CA 1
ATOM 817 C C . ILE A 1 98 ? 26.347 -8.856 -30.952 1.00 84.19 98 ILE A C 1
ATOM 819 O O . ILE A 1 98 ? 27.062 -9.830 -30.731 1.00 84.19 98 ILE A O 1
ATOM 823 N N . ILE A 1 99 ? 25.392 -8.457 -30.107 1.00 83.62 99 ILE A N 1
ATOM 824 C CA . ILE A 1 99 ? 25.129 -9.088 -28.808 1.00 83.62 99 ILE A CA 1
ATOM 825 C C . ILE A 1 99 ? 23.631 -9.308 -28.681 1.00 83.62 99 ILE A C 1
ATOM 827 O O . ILE A 1 99 ? 22.845 -8.384 -28.884 1.00 83.62 99 ILE A O 1
ATOM 831 N N . LYS A 1 100 ? 23.252 -10.536 -28.341 1.00 84.56 100 LYS A N 1
ATOM 832 C CA . LYS A 1 100 ? 21.875 -10.903 -28.033 1.00 84.56 100 LYS A CA 1
ATOM 833 C C . LYS A 1 100 ? 21.654 -10.845 -26.521 1.00 84.56 100 LYS A C 1
ATOM 835 O O . LYS A 1 100 ? 22.564 -11.198 -25.775 1.00 84.56 100 LYS A O 1
ATOM 840 N N . ASP A 1 101 ? 20.456 -10.444 -26.102 1.00 82.31 101 ASP A N 1
ATOM 841 C CA . ASP A 1 101 ? 19.995 -10.502 -24.707 1.00 82.31 101 ASP A CA 1
ATOM 842 C C . ASP A 1 101 ? 20.906 -9.726 -23.726 1.00 82.31 101 ASP A C 1
ATOM 844 O O . ASP A 1 101 ? 21.142 -10.145 -22.594 1.00 82.31 101 ASP A O 1
ATOM 848 N N . ASN A 1 102 ? 21.442 -8.580 -24.163 1.00 88.06 102 ASN A N 1
ATOM 849 C CA . ASN A 1 102 ? 22.275 -7.721 -23.327 1.00 88.06 102 ASN A CA 1
ATOM 850 C C . ASN A 1 102 ? 21.416 -6.929 -22.334 1.00 88.06 102 ASN A C 1
ATOM 852 O O . ASN A 1 102 ? 20.447 -6.284 -22.731 1.00 88.06 102 ASN A O 1
ATOM 856 N N . THR A 1 103 ? 21.798 -6.905 -21.059 1.00 87.69 103 THR A N 1
ATOM 857 C CA . THR A 1 103 ? 21.054 -6.163 -20.035 1.00 87.69 103 THR A CA 1
ATOM 858 C C . THR A 1 103 ? 21.371 -4.671 -20.091 1.00 87.69 103 THR A C 1
ATOM 860 O O . THR A 1 103 ? 22.522 -4.247 -19.958 1.00 87.69 103 THR A O 1
ATOM 863 N N . LEU A 1 104 ? 20.338 -3.844 -20.243 1.00 89.06 104 LEU A N 1
ATOM 864 C CA . LEU A 1 104 ? 20.464 -2.392 -20.210 1.00 89.06 104 LEU A CA 1
ATOM 865 C C . LEU A 1 104 ? 20.616 -1.889 -18.762 1.00 89.06 104 LEU A C 1
ATOM 867 O O . LEU A 1 104 ? 19.639 -1.594 -18.073 1.00 89.06 104 LEU A O 1
ATOM 871 N N . ALA A 1 105 ? 21.867 -1.777 -18.315 1.00 90.38 105 ALA A N 1
ATOM 872 C CA . ALA A 1 105 ? 22.243 -1.475 -16.933 1.00 90.38 105 ALA A CA 1
ATOM 873 C C . ALA A 1 105 ? 22.284 0.023 -16.560 1.00 90.38 105 ALA A C 1
ATOM 875 O O . ALA A 1 105 ? 23.117 0.435 -15.758 1.00 90.38 105 ALA A O 1
ATOM 876 N N . PHE A 1 106 ? 21.398 0.836 -17.137 1.00 91.31 106 PHE A N 1
ATOM 877 C CA . PHE A 1 106 ? 21.270 2.261 -16.801 1.00 91.31 106 PHE A CA 1
ATOM 878 C C . PHE A 1 106 ? 20.049 2.508 -15.919 1.00 91.31 106 PHE A C 1
ATOM 880 O O . PHE A 1 106 ? 19.017 1.870 -16.106 1.00 91.31 106 PHE A O 1
ATOM 887 N N . SER A 1 107 ? 20.107 3.495 -15.037 1.00 93.38 107 SER A N 1
ATOM 888 C CA . SER A 1 107 ? 18.930 4.068 -14.385 1.00 93.38 107 SER A CA 1
ATOM 889 C C . SER A 1 107 ? 17.856 4.431 -15.415 1.00 93.38 107 SER A C 1
ATOM 891 O O . SER A 1 107 ? 18.157 4.760 -16.567 1.00 93.38 107 SER A O 1
ATOM 893 N N . VAL A 1 108 ? 16.584 4.418 -15.017 1.00 93.88 108 VAL A N 1
ATOM 894 C CA . VAL A 1 108 ? 15.473 4.766 -15.922 1.00 93.88 108 VAL A CA 1
ATOM 895 C C . VAL A 1 108 ? 15.654 6.153 -16.546 1.00 93.88 108 VAL A C 1
ATOM 897 O O . VAL A 1 108 ? 15.419 6.316 -17.741 1.00 93.88 108 VAL A O 1
ATOM 900 N N . GLY A 1 109 ? 16.169 7.129 -15.791 1.00 92.06 109 GLY A N 1
ATOM 901 C CA . GLY A 1 109 ? 16.522 8.444 -16.341 1.00 92.06 109 GLY A CA 1
ATOM 902 C C . GLY A 1 109 ? 17.644 8.383 -17.389 1.00 92.06 109 GLY A C 1
ATOM 903 O O . GLY A 1 109 ? 17.600 9.095 -18.398 1.00 92.06 109 GLY A O 1
ATOM 904 N N . GLY A 1 110 ? 18.623 7.491 -17.213 1.00 92.44 110 GLY A N 1
ATOM 905 C CA . GLY A 1 110 ? 19.645 7.197 -18.220 1.00 92.44 110 GLY A CA 1
ATOM 906 C C . GLY A 1 110 ? 19.069 6.548 -19.484 1.00 92.44 110 GLY A C 1
ATOM 907 O O . GLY A 1 110 ? 19.446 6.923 -20.597 1.00 92.44 110 GLY A O 1
ATOM 908 N N . ILE A 1 111 ? 18.105 5.635 -19.339 1.00 93.00 111 ILE A N 1
ATOM 909 C CA . ILE A 1 111 ? 17.396 4.996 -20.461 1.00 93.00 111 ILE A CA 1
ATOM 910 C C . ILE A 1 111 ? 16.600 6.037 -21.265 1.00 93.00 111 ILE A C 1
ATOM 912 O O . ILE A 1 111 ? 16.699 6.080 -22.494 1.00 93.00 111 ILE A O 1
ATOM 916 N N . GLU A 1 112 ? 15.869 6.924 -20.588 1.00 94.06 112 GLU A N 1
ATOM 917 C CA . GLU A 1 112 ? 15.139 8.033 -21.218 1.00 94.06 112 GLU A CA 1
ATOM 918 C C . GLU A 1 112 ? 16.085 8.989 -21.962 1.00 94.06 112 GLU A C 1
ATOM 920 O O . GLU A 1 112 ? 15.832 9.365 -23.110 1.00 94.06 112 GLU A O 1
ATOM 925 N N . SER A 1 113 ? 17.224 9.322 -21.351 1.00 93.56 113 SER A N 1
ATOM 926 C CA . SER A 1 113 ? 18.256 10.170 -21.965 1.00 93.56 113 SER A CA 1
ATOM 927 C C . SER A 1 113 ? 18.874 9.520 -23.207 1.00 93.56 113 SER A C 1
ATOM 929 O O . SER A 1 113 ? 19.119 10.183 -24.222 1.00 93.56 113 SER A O 1
ATOM 931 N N . ARG A 1 114 ? 19.086 8.199 -23.165 1.00 92.50 114 ARG A N 1
ATOM 932 C CA . ARG A 1 114 ? 19.554 7.412 -24.310 1.00 92.50 114 ARG A CA 1
ATOM 933 C C . ARG A 1 114 ? 18.529 7.421 -25.440 1.00 92.50 114 ARG A C 1
ATOM 935 O O . ARG A 1 114 ? 18.912 7.692 -26.577 1.00 92.50 114 ARG A O 1
ATOM 942 N N . LYS A 1 115 ? 17.243 7.201 -25.144 1.00 93.50 115 LYS A N 1
ATOM 943 C CA . LYS A 1 115 ? 16.153 7.318 -26.129 1.00 93.50 115 LYS A CA 1
ATOM 944 C C . LYS A 1 115 ? 16.162 8.691 -26.802 1.00 93.50 115 LYS A C 1
ATOM 946 O O . LYS A 1 115 ? 16.117 8.777 -28.028 1.00 93.50 115 LYS A O 1
ATOM 951 N N . HIS A 1 116 ? 16.277 9.760 -26.013 1.00 92.56 116 HIS A N 1
ATOM 952 C CA . HIS A 1 116 ? 16.324 11.123 -26.537 1.00 92.56 116 HIS A CA 1
ATOM 953 C C . HIS A 1 116 ? 17.532 11.349 -27.460 1.00 92.56 116 HIS A C 1
ATOM 955 O O . HIS A 1 116 ? 17.394 11.897 -28.553 1.00 92.56 116 HIS A O 1
ATOM 961 N N . SER A 1 117 ? 18.704 10.843 -27.072 1.00 91.94 117 SER A N 1
ATOM 962 C CA . SER A 1 117 ? 19.928 10.930 -27.878 1.00 91.94 117 SER A CA 1
ATOM 963 C C . SER A 1 117 ? 19.810 10.182 -29.213 1.00 91.94 117 SER A C 1
ATOM 965 O O . SER A 1 117 ? 20.260 10.679 -30.247 1.00 91.94 117 SER A O 1
ATOM 967 N N . LEU A 1 118 ? 19.169 9.006 -29.221 1.00 90.44 118 LEU A N 1
ATOM 968 C CA . LEU A 1 118 ? 18.889 8.250 -30.448 1.00 90.44 118 LEU A CA 1
ATOM 969 C C . LEU A 1 118 ? 17.924 9.008 -31.369 1.00 90.44 118 LEU A C 1
ATOM 971 O O . LEU A 1 118 ? 18.159 9.069 -32.575 1.00 90.44 118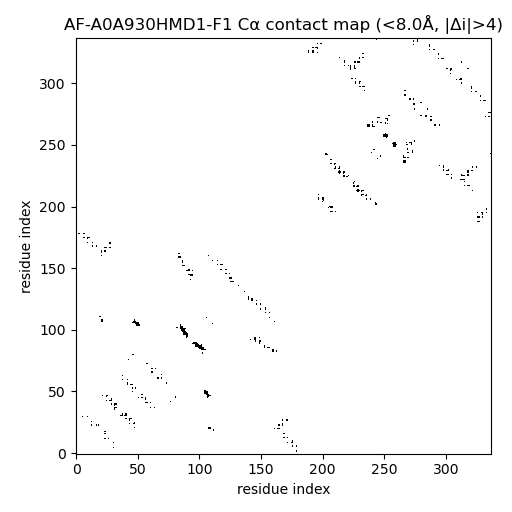 LEU A O 1
ATOM 975 N N . ALA A 1 119 ? 16.889 9.639 -30.809 1.00 90.56 119 ALA A N 1
ATOM 976 C CA . ALA A 1 119 ? 15.938 10.445 -31.571 1.00 90.56 119 ALA A CA 1
ATOM 977 C C . ALA A 1 119 ? 16.604 11.665 -32.236 1.00 90.56 119 ALA A C 1
ATOM 979 O O . ALA A 1 119 ? 16.357 11.933 -33.413 1.00 90.56 119 ALA A O 1
ATOM 980 N N . ILE A 1 120 ? 17.506 12.360 -31.528 1.00 90.81 120 ILE A N 1
ATOM 981 C CA . ILE A 1 120 ? 18.312 13.453 -32.102 1.00 90.81 120 ILE A CA 1
ATOM 982 C C . ILE A 1 120 ? 19.178 12.930 -33.252 1.00 90.81 120 ILE A C 1
ATOM 984 O O . ILE A 1 120 ? 19.234 13.543 -34.319 1.00 90.81 120 ILE A O 1
ATOM 988 N N . LYS A 1 121 ? 19.822 11.771 -33.064 1.00 88.44 121 LYS A N 1
ATOM 989 C CA . LYS A 1 121 ? 20.651 11.155 -34.104 1.00 88.44 121 LYS A CA 1
ATOM 990 C C . LYS A 1 121 ? 19.831 10.834 -35.354 1.00 88.44 121 LYS A C 1
ATOM 992 O O . LYS A 1 121 ? 20.260 11.185 -36.446 1.00 88.44 121 LYS A O 1
ATOM 997 N N . ILE A 1 122 ? 18.633 10.266 -35.208 1.00 87.75 122 ILE A N 1
ATOM 998 C CA . ILE A 1 122 ? 17.716 10.011 -36.333 1.00 87.75 122 ILE A CA 1
ATOM 999 C C . ILE A 1 122 ? 17.338 11.304 -37.063 1.00 87.75 122 ILE A C 1
ATOM 1001 O O . ILE A 1 122 ? 17.317 11.320 -38.295 1.00 87.75 122 ILE A O 1
ATOM 1005 N N . ALA A 1 123 ? 17.055 12.380 -36.323 1.00 87.12 123 ALA A N 1
ATOM 1006 C CA . ALA A 1 123 ? 16.686 13.673 -36.897 1.00 87.12 123 ALA A CA 1
ATOM 1007 C C . ALA A 1 123 ? 17.829 14.329 -37.694 1.00 87.12 123 ALA A C 1
ATOM 1009 O O . ALA A 1 123 ? 17.555 15.089 -38.620 1.00 87.12 123 ALA A O 1
ATOM 1010 N N . SER A 1 124 ? 19.087 14.019 -37.358 1.00 85.56 124 SER A N 1
ATOM 1011 C CA . SER A 1 124 ? 20.273 14.507 -38.077 1.00 85.56 124 SER A CA 1
ATOM 1012 C C . SER A 1 124 ? 20.587 13.765 -39.385 1.00 85.56 124 SER A C 1
ATOM 1014 O O . SER A 1 124 ? 21.385 14.262 -40.176 1.00 85.56 124 SER A O 1
ATOM 1016 N N . LEU A 1 125 ? 19.973 12.600 -39.632 1.00 83.38 125 LEU A N 1
ATOM 1017 C CA . LEU A 1 125 ? 20.183 11.817 -40.858 1.00 83.38 125 LEU A CA 1
ATOM 1018 C C . LEU A 1 125 ? 19.467 12.456 -42.051 1.00 83.38 125 LEU A C 1
ATOM 1020 O O . LEU A 1 125 ? 18.338 12.939 -41.912 1.00 83.38 125 LEU A O 1
ATOM 1024 N N . SER A 1 126 ? 20.079 12.388 -43.236 1.00 75.25 126 SER A N 1
ATOM 1025 C CA . SER A 1 126 ? 19.495 12.964 -44.447 1.00 75.25 126 SER A CA 1
ATOM 1026 C C . SER A 1 126 ? 18.135 12.322 -44.770 1.00 75.25 126 SER A C 1
ATOM 1028 O O . SER A 1 126 ? 17.878 11.133 -44.529 1.00 75.25 126 SER A O 1
ATOM 1030 N N . LYS A 1 127 ? 17.184 13.137 -45.235 1.00 68.94 127 LYS A N 1
ATOM 1031 C CA . LYS A 1 127 ? 15.921 12.645 -45.800 1.00 68.94 127 LYS A CA 1
ATOM 1032 C C . LYS A 1 127 ? 16.142 12.471 -47.296 1.00 68.94 127 LYS A C 1
ATOM 1034 O O . LYS A 1 127 ? 16.730 13.363 -47.900 1.00 68.94 127 LYS A O 1
ATOM 1039 N N . ALA A 1 128 ? 15.674 11.353 -47.851 1.00 58.09 128 ALA A N 1
ATOM 1040 C CA . ALA A 1 128 ? 15.773 11.091 -49.282 1.00 58.09 128 ALA A CA 1
ATOM 1041 C C . ALA A 1 128 ? 15.215 12.288 -50.063 1.00 58.09 128 ALA A C 1
ATOM 1043 O O . ALA A 1 128 ? 14.095 12.736 -49.792 1.00 58.09 128 ALA A O 1
ATOM 1044 N N . SER A 1 129 ? 16.035 12.840 -50.950 1.00 54.78 129 SER A N 1
ATOM 1045 C CA . SER A 1 129 ? 15.674 13.967 -51.805 1.00 54.78 129 SER A CA 1
ATOM 1046 C C . SER A 1 129 ? 15.106 13.452 -53.131 1.00 54.78 129 SER A C 1
ATOM 1048 O O . SER A 1 129 ? 15.578 12.452 -53.662 1.00 54.78 129 SER A O 1
ATOM 1050 N N . ASP A 1 130 ? 14.084 14.118 -53.682 1.00 55.22 130 ASP A N 1
ATOM 1051 C CA . ASP A 1 130 ? 13.492 13.726 -54.977 1.00 55.22 130 ASP A CA 1
ATOM 1052 C C . ASP A 1 130 ? 14.453 13.951 -56.170 1.00 55.22 130 ASP A C 1
ATOM 1054 O O . ASP A 1 130 ? 14.240 13.402 -57.257 1.00 55.22 130 ASP A O 1
ATOM 1058 N N . ASP A 1 131 ? 15.540 14.707 -55.971 1.00 57.84 131 ASP A N 1
ATOM 1059 C CA . ASP A 1 131 ? 16.561 14.977 -56.984 1.00 57.84 131 ASP A CA 1
ATOM 1060 C C . ASP A 1 131 ? 17.636 13.878 -57.002 1.00 57.84 131 ASP A C 1
ATOM 1062 O O . ASP A 1 131 ? 18.597 13.852 -56.232 1.00 57.84 131 ASP A O 1
ATOM 1066 N N . LYS A 1 132 ? 17.458 12.942 -57.938 1.00 52.41 132 LYS A N 1
ATOM 1067 C CA . LYS A 1 132 ? 18.300 11.757 -58.148 1.00 52.41 132 LYS A CA 1
ATOM 1068 C C . LYS A 1 132 ? 19.712 12.117 -58.632 1.00 52.41 132 LYS A C 1
ATOM 1070 O O . LYS A 1 132 ? 19.969 12.131 -59.837 1.00 52.41 132 LYS A O 1
ATOM 1075 N N . ILE A 1 133 ? 20.651 12.312 -57.708 1.00 56.44 133 ILE A N 1
ATOM 1076 C CA . ILE A 1 133 ? 22.095 12.301 -57.987 1.00 56.44 133 ILE A CA 1
ATOM 1077 C C . ILE A 1 133 ? 22.660 10.912 -57.598 1.00 56.44 133 ILE A C 1
ATOM 1079 O O . ILE A 1 133 ? 22.312 10.367 -56.555 1.00 56.44 133 ILE A O 1
ATOM 1083 N N . PRO A 1 134 ? 23.530 10.270 -58.401 1.00 54.66 134 PRO A N 1
ATOM 1084 C CA . PRO A 1 134 ? 24.038 8.925 -58.093 1.00 54.66 134 PRO A CA 1
ATOM 1085 C C . PRO A 1 134 ? 24.778 8.808 -56.746 1.00 54.66 134 PRO A C 1
ATOM 1087 O O . PRO A 1 134 ? 24.684 7.775 -56.087 1.00 54.66 134 PRO A O 1
ATOM 1090 N N . GLU A 1 135 ? 25.483 9.861 -56.320 1.00 53.66 135 GLU A N 1
ATOM 1091 C CA . GLU A 1 135 ? 26.218 9.905 -55.044 1.00 53.66 135 GLU A CA 1
ATOM 1092 C C . GLU A 1 135 ? 25.299 10.094 -53.823 1.00 53.66 135 GLU A C 1
ATOM 1094 O O . GLU A 1 135 ? 25.604 9.584 -52.739 1.00 53.66 135 GLU A O 1
ATOM 1099 N N . THR A 1 136 ? 24.139 10.749 -53.986 1.00 59.41 136 THR A N 1
ATOM 1100 C CA . THR A 1 136 ? 23.142 10.855 -52.909 1.00 59.41 136 THR A CA 1
ATOM 1101 C C . THR A 1 136 ? 22.475 9.507 -52.649 1.00 59.41 136 THR A C 1
ATOM 1103 O O . THR A 1 136 ? 22.303 9.152 -51.490 1.00 59.41 136 THR A O 1
ATOM 1106 N N . ASN A 1 137 ? 22.257 8.669 -53.670 1.00 59.06 137 ASN A N 1
ATOM 1107 C CA . ASN A 1 137 ? 21.620 7.350 -53.508 1.00 59.06 137 ASN A CA 1
ATOM 1108 C C . ASN A 1 137 ? 22.369 6.389 -52.557 1.00 59.06 137 ASN A C 1
ATOM 1110 O O . ASN A 1 137 ? 21.740 5.638 -51.811 1.00 59.06 137 ASN A O 1
ATOM 1114 N N . HIS A 1 138 ? 23.709 6.370 -52.575 1.00 61.25 138 HIS A N 1
ATOM 1115 C CA . HIS A 1 138 ? 24.495 5.511 -51.673 1.00 61.25 138 HIS A CA 1
ATOM 1116 C C . HIS A 1 138 ? 24.460 6.011 -50.223 1.00 61.25 138 HIS A C 1
ATOM 1118 O O . HIS A 1 138 ? 24.376 5.207 -49.293 1.00 61.25 138 HIS A O 1
ATOM 1124 N N . THR A 1 139 ? 24.483 7.332 -50.042 1.00 62.53 139 THR A N 1
ATOM 1125 C CA . THR A 1 139 ? 24.429 7.985 -48.728 1.00 62.53 139 THR A CA 1
ATOM 1126 C C . THR A 1 139 ? 23.028 7.879 -48.120 1.00 62.53 139 THR A C 1
ATOM 1128 O O . THR A 1 139 ? 22.891 7.503 -46.961 1.00 62.53 139 THR A O 1
ATOM 1131 N N . GLU A 1 140 ? 21.982 8.083 -48.923 1.00 65.50 140 GLU A N 1
ATOM 1132 C CA . GLU A 1 140 ? 20.577 7.935 -48.528 1.00 65.50 140 GLU A CA 1
ATOM 1133 C C . GLU A 1 140 ? 20.231 6.483 -48.155 1.00 65.50 140 GLU A C 1
ATOM 1135 O O . GLU A 1 140 ? 19.532 6.255 -47.167 1.00 65.50 140 GLU A O 1
ATOM 1140 N N . ASN A 1 141 ? 20.757 5.485 -48.881 1.00 69.38 141 ASN A N 1
ATOM 1141 C CA . ASN A 1 141 ? 20.573 4.070 -48.529 1.00 69.38 141 ASN A CA 1
ATOM 1142 C C . ASN A 1 141 ? 21.262 3.697 -47.208 1.00 69.38 141 ASN A C 1
ATOM 1144 O O . ASN A 1 141 ? 20.696 2.939 -46.418 1.00 69.38 141 ASN A O 1
ATOM 1148 N N . ASN A 1 142 ? 22.459 4.232 -46.950 1.00 76.25 142 ASN A N 1
ATOM 1149 C CA . ASN A 1 142 ? 23.168 4.017 -45.689 1.00 76.25 142 ASN A CA 1
ATOM 1150 C C . ASN A 1 142 ? 22.439 4.707 -44.520 1.00 76.25 142 ASN A C 1
ATOM 1152 O O . ASN A 1 142 ? 22.181 4.088 -43.490 1.00 76.25 142 ASN A O 1
ATOM 1156 N N . ASP A 1 143 ? 21.992 5.951 -44.707 1.00 80.00 143 ASP A N 1
ATOM 1157 C CA . ASP A 1 143 ? 21.211 6.693 -43.711 1.00 80.00 143 ASP A CA 1
ATOM 1158 C C . ASP A 1 143 ? 19.863 6.020 -43.409 1.00 80.00 143 ASP A C 1
ATOM 1160 O O . ASP A 1 143 ? 19.424 5.995 -42.256 1.00 80.00 143 ASP A O 1
ATOM 1164 N N . ALA A 1 144 ? 19.212 5.418 -44.410 1.00 80.25 144 ALA A N 1
ATOM 1165 C CA . ALA A 1 144 ? 17.997 4.629 -44.216 1.00 80.25 144 ALA A CA 1
ATOM 1166 C C . ALA A 1 144 ? 18.251 3.364 -43.376 1.00 80.25 144 ALA A C 1
ATOM 1168 O O . ALA A 1 144 ? 17.462 3.047 -42.482 1.00 80.25 144 ALA A O 1
ATOM 1169 N N . GLN A 1 145 ? 19.365 2.661 -43.612 1.00 81.62 145 GLN A N 1
ATOM 1170 C CA . GLN A 1 145 ? 19.763 1.501 -42.807 1.00 81.62 145 GLN A CA 1
ATOM 1171 C C . GLN A 1 145 ? 20.074 1.895 -41.360 1.00 81.62 145 GLN A C 1
ATOM 1173 O O . GLN A 1 145 ? 19.540 1.286 -40.431 1.00 81.62 145 GLN A O 1
ATOM 1178 N N . VAL A 1 146 ? 20.860 2.958 -41.164 1.00 83.50 146 VAL A N 1
ATOM 1179 C CA . VAL A 1 146 ? 21.160 3.510 -39.837 1.00 83.50 146 VAL A CA 1
ATOM 1180 C C . VAL A 1 146 ? 19.867 3.901 -39.119 1.00 83.50 146 VAL A C 1
ATOM 1182 O O . VAL A 1 146 ? 19.684 3.557 -37.951 1.00 83.50 146 VAL A O 1
ATOM 1185 N N . ARG A 1 147 ? 18.928 4.560 -39.809 1.00 86.38 147 ARG A N 1
ATOM 1186 C CA . ARG A 1 147 ? 17.625 4.942 -39.245 1.00 86.38 147 ARG A CA 1
ATOM 1187 C C . ARG A 1 147 ? 16.831 3.728 -38.759 1.00 86.38 147 ARG A C 1
ATOM 1189 O O . ARG A 1 147 ? 16.298 3.780 -37.655 1.00 86.38 147 ARG A O 1
ATOM 1196 N N . ASN A 1 148 ? 16.794 2.637 -39.524 1.00 86.56 148 ASN A N 1
ATOM 1197 C CA . ASN A 1 148 ? 16.095 1.411 -39.122 1.00 86.56 148 ASN A CA 1
ATOM 1198 C C . ASN A 1 148 ? 16.701 0.784 -37.859 1.00 86.56 148 ASN A C 1
ATOM 1200 O O . ASN A 1 148 ? 15.970 0.430 -36.939 1.00 86.56 148 ASN A O 1
ATOM 1204 N N . VAL A 1 149 ? 18.033 0.707 -37.767 1.00 87.44 149 VAL A N 1
ATOM 1205 C CA . VAL A 1 149 ? 18.718 0.169 -36.577 1.00 87.44 149 VAL A CA 1
ATOM 1206 C C . VAL A 1 149 ? 18.435 1.017 -35.333 1.00 87.44 149 VAL A C 1
ATOM 1208 O O . VAL A 1 149 ? 18.175 0.485 -34.249 1.00 87.44 149 VAL A O 1
ATOM 1211 N N . LEU A 1 150 ? 18.463 2.345 -35.478 1.00 88.31 150 LEU A N 1
ATOM 1212 C CA . LEU A 1 150 ? 18.168 3.263 -34.377 1.00 88.31 150 LEU A CA 1
ATOM 1213 C C . LEU A 1 150 ? 16.692 3.192 -33.959 1.00 88.31 150 LEU A C 1
ATOM 1215 O O . LEU A 1 150 ? 16.420 3.207 -32.761 1.00 88.31 150 LEU A O 1
ATOM 1219 N N . ASN A 1 151 ? 15.759 3.058 -34.908 1.00 89.81 151 ASN A N 1
ATOM 1220 C CA . ASN A 1 151 ? 14.334 2.872 -34.617 1.00 89.81 151 ASN A CA 1
ATOM 1221 C C . ASN A 1 151 ? 14.078 1.572 -33.845 1.00 89.81 151 ASN A C 1
ATOM 1223 O O . ASN A 1 151 ? 13.441 1.625 -32.799 1.00 89.81 151 ASN A O 1
ATOM 1227 N N . ASN A 1 152 ? 14.659 0.444 -34.271 1.00 88.44 152 ASN A N 1
ATOM 1228 C CA . ASN A 1 152 ? 14.552 -0.824 -33.536 1.00 88.44 152 ASN A CA 1
ATOM 1229 C C . ASN A 1 152 ? 15.073 -0.685 -32.095 1.00 88.44 152 ASN A C 1
ATOM 1231 O O . ASN A 1 152 ? 14.468 -1.182 -31.151 1.00 88.44 152 ASN A O 1
ATOM 1235 N N . SER A 1 153 ? 16.177 0.047 -31.913 1.00 88.62 153 SER A N 1
ATOM 1236 C CA . SER A 1 153 ? 16.733 0.313 -30.580 1.00 88.62 153 SER A CA 1
ATOM 1237 C C . SER A 1 153 ? 15.788 1.161 -29.715 1.00 88.62 153 SER A C 1
ATOM 1239 O O . SER A 1 153 ? 15.708 0.955 -28.506 1.00 88.62 153 SER A O 1
ATOM 1241 N N . ILE A 1 154 ? 15.080 2.128 -30.313 1.00 91.81 154 ILE A N 1
ATOM 1242 C CA . ILE A 1 154 ? 14.065 2.934 -29.620 1.00 91.81 154 ILE A CA 1
ATOM 1243 C C . ILE A 1 154 ? 12.859 2.072 -29.238 1.00 91.81 154 ILE A C 1
ATOM 1245 O O . ILE A 1 154 ? 12.384 2.196 -28.114 1.00 91.81 154 ILE A O 1
ATOM 1249 N N . GLU A 1 155 ? 12.395 1.186 -30.120 1.00 91.44 155 GLU A N 1
ATOM 1250 C CA . GLU A 1 155 ? 11.274 0.277 -29.845 1.00 91.44 155 GLU A CA 1
ATOM 1251 C C . GLU A 1 155 ? 11.578 -0.684 -28.686 1.00 91.44 155 GLU A C 1
ATOM 1253 O O . GLU A 1 155 ? 10.739 -0.874 -27.802 1.00 91.44 155 GLU A O 1
ATOM 1258 N N . GLU A 1 156 ? 12.791 -1.246 -28.639 1.00 90.94 156 GLU A N 1
ATOM 1259 C CA . GLU A 1 156 ? 13.239 -2.084 -27.520 1.00 90.94 156 GLU A CA 1
ATOM 1260 C C . GLU A 1 156 ? 13.284 -1.284 -26.205 1.00 90.94 156 GLU A C 1
ATOM 1262 O O . GLU A 1 156 ? 12.785 -1.748 -25.176 1.00 90.94 156 GLU A O 1
ATOM 1267 N N . ILE A 1 157 ? 13.801 -0.048 -26.235 1.00 93.31 157 ILE A N 1
ATOM 1268 C CA . ILE A 1 157 ? 13.791 0.852 -25.070 1.00 93.31 157 ILE A CA 1
ATOM 1269 C C . ILE A 1 157 ? 12.356 1.185 -24.633 1.00 93.31 157 ILE A C 1
ATOM 1271 O O . ILE A 1 157 ? 12.062 1.181 -23.437 1.00 93.31 157 ILE A O 1
ATOM 1275 N N . ASP A 1 158 ? 11.449 1.439 -25.574 1.00 93.50 158 ASP A N 1
ATOM 1276 C CA . ASP A 1 158 ? 10.049 1.741 -25.274 1.00 93.50 158 ASP A CA 1
ATOM 1277 C C . ASP A 1 158 ? 9.324 0.551 -24.651 1.00 93.50 158 ASP A C 1
ATOM 1279 O O . ASP A 1 158 ? 8.522 0.736 -23.734 1.00 93.50 158 ASP A O 1
ATOM 1283 N N . CYS A 1 159 ? 9.648 -0.676 -25.060 1.00 92.81 159 CYS A N 1
ATOM 1284 C CA . CYS A 1 159 ? 9.150 -1.876 -24.392 1.00 92.81 159 CYS A CA 1
ATOM 1285 C C . CYS A 1 159 ? 9.584 -1.930 -22.919 1.00 92.81 159 CYS A C 1
ATOM 1287 O O . CYS A 1 159 ? 8.754 -2.208 -22.051 1.00 92.81 159 CYS A O 1
ATOM 1289 N N . ILE A 1 160 ? 10.852 -1.624 -22.623 1.00 93.38 160 ILE A N 1
ATOM 1290 C CA . ILE A 1 160 ? 11.381 -1.597 -21.249 1.00 93.38 160 ILE A CA 1
ATOM 1291 C C . ILE A 1 160 ? 10.683 -0.511 -20.426 1.00 93.38 160 ILE A C 1
ATOM 1293 O O . ILE A 1 160 ? 10.139 -0.792 -19.356 1.00 93.38 160 ILE A O 1
ATOM 1297 N N . LEU A 1 161 ? 10.640 0.722 -20.940 1.00 94.12 161 LEU A N 1
ATOM 1298 C CA . LEU A 1 161 ? 10.013 1.851 -20.250 1.00 94.12 161 LEU A CA 1
ATOM 1299 C C . LEU A 1 161 ? 8.526 1.594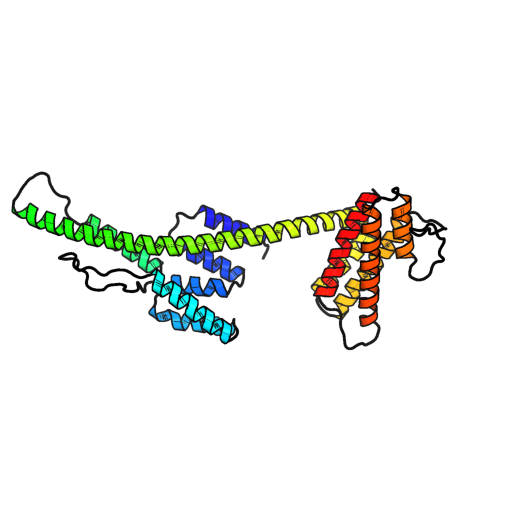 -19.977 1.00 94.12 161 LEU A C 1
ATOM 1301 O O . LEU A 1 161 ? 8.048 1.898 -18.885 1.00 94.12 161 LEU A O 1
ATOM 1305 N N . ASN A 1 162 ? 7.802 0.981 -20.917 1.00 93.12 162 ASN A N 1
ATOM 1306 C CA . ASN A 1 162 ? 6.392 0.637 -20.732 1.00 93.12 162 ASN A CA 1
ATOM 1307 C C . ASN A 1 162 ? 6.174 -0.436 -19.656 1.00 93.12 162 ASN A C 1
ATOM 1309 O O . ASN A 1 162 ? 5.218 -0.327 -18.886 1.00 93.12 162 ASN A O 1
ATOM 1313 N N . ARG A 1 163 ? 7.050 -1.445 -19.552 1.00 93.31 163 ARG A N 1
ATOM 1314 C CA . ARG A 1 163 ? 6.983 -2.461 -18.482 1.00 93.31 163 ARG A CA 1
ATOM 1315 C C . ARG A 1 163 ? 7.166 -1.827 -17.105 1.00 93.31 163 ARG A C 1
ATOM 1317 O O . ARG A 1 163 ? 6.323 -2.012 -16.228 1.00 93.31 163 ARG A O 1
ATOM 1324 N N . ILE A 1 164 ? 8.209 -1.010 -16.951 1.00 93.31 164 ILE A N 1
ATOM 1325 C CA . ILE A 1 164 ? 8.511 -0.308 -15.695 1.00 93.31 164 ILE A CA 1
ATOM 1326 C C . ILE A 1 164 ? 7.375 0.658 -15.333 1.00 93.31 164 ILE A C 1
ATOM 1328 O O . ILE A 1 164 ? 6.914 0.686 -14.191 1.00 93.31 164 ILE A O 1
ATOM 1332 N N . LYS A 1 165 ? 6.862 1.407 -16.318 1.00 93.81 165 LYS A N 1
ATOM 1333 C CA . LYS A 1 165 ? 5.709 2.300 -16.147 1.00 93.81 165 LYS A CA 1
ATOM 1334 C C . LYS A 1 165 ? 4.468 1.544 -15.679 1.00 93.81 165 LYS A C 1
ATOM 1336 O O . LYS A 1 165 ? 3.793 2.006 -14.765 1.00 93.81 165 LYS A O 1
ATOM 1341 N N . THR A 1 166 ? 4.184 0.388 -16.276 1.00 92.94 166 THR A N 1
ATOM 1342 C CA . THR A 1 166 ? 3.043 -0.455 -15.890 1.00 92.94 166 THR A CA 1
ATOM 1343 C C . THR A 1 166 ? 3.176 -0.908 -14.438 1.00 92.94 166 THR A C 1
ATOM 1345 O O . THR A 1 166 ? 2.258 -0.676 -13.661 1.00 92.94 166 THR A O 1
ATOM 1348 N N . ARG A 1 167 ? 4.350 -1.409 -14.022 1.00 93.00 167 ARG A N 1
ATOM 1349 C CA . ARG A 1 167 ? 4.602 -1.788 -12.618 1.00 93.00 167 ARG A CA 1
ATOM 1350 C C . ARG A 1 167 ? 4.407 -0.621 -11.649 1.00 93.00 167 ARG A C 1
ATOM 1352 O O . ARG A 1 167 ? 3.805 -0.792 -10.592 1.00 93.00 167 ARG A O 1
ATOM 1359 N N . ALA A 1 168 ? 4.901 0.565 -12.000 1.00 93.88 168 ALA A N 1
ATOM 1360 C CA . ALA A 1 168 ? 4.737 1.755 -11.171 1.00 93.88 168 ALA A CA 1
ATOM 1361 C C . ALA A 1 168 ? 3.255 2.154 -11.029 1.00 93.88 168 ALA A C 1
ATOM 1363 O O . ALA A 1 168 ? 2.805 2.482 -9.933 1.00 93.88 168 ALA A O 1
ATOM 1364 N N . ILE A 1 169 ? 2.478 2.073 -12.114 1.00 93.31 169 ILE A N 1
ATOM 1365 C CA . ILE A 1 169 ? 1.030 2.320 -12.089 1.00 93.31 169 ILE A CA 1
ATOM 1366 C C . ILE A 1 169 ? 0.306 1.257 -11.255 1.00 93.31 169 ILE A C 1
ATOM 1368 O O . ILE A 1 169 ? -0.522 1.618 -10.420 1.00 93.31 169 ILE A O 1
ATOM 1372 N N . ASP A 1 170 ? 0.636 -0.024 -11.420 1.00 92.62 170 ASP A N 1
ATOM 1373 C CA . ASP A 1 170 ? 0.033 -1.120 -10.653 1.00 92.62 170 ASP A CA 1
ATOM 1374 C C . ASP A 1 170 ? 0.279 -0.950 -9.149 1.00 92.62 170 ASP A C 1
ATOM 1376 O O . ASP A 1 170 ? -0.645 -1.093 -8.344 1.00 92.62 170 ASP A O 1
ATOM 1380 N N . TYR A 1 171 ? 1.496 -0.549 -8.765 1.00 93.12 171 TYR A N 1
ATOM 1381 C CA . TYR A 1 171 ? 1.831 -0.191 -7.388 1.00 93.12 171 TYR A CA 1
ATOM 1382 C C . TYR A 1 171 ? 0.955 0.958 -6.861 1.00 93.12 171 TYR A C 1
ATOM 1384 O O . TYR A 1 171 ? 0.407 0.867 -5.758 1.00 93.12 171 TYR A O 1
ATOM 1392 N N . LEU A 1 172 ? 0.774 2.031 -7.639 1.00 92.69 172 LEU A N 1
ATOM 1393 C CA . LEU A 1 172 ? -0.071 3.167 -7.250 1.00 92.69 172 LEU A CA 1
ATOM 1394 C C . LEU A 1 172 ? -1.546 2.769 -7.104 1.00 92.69 172 LEU A C 1
ATOM 1396 O O . LEU A 1 172 ? -2.186 3.169 -6.132 1.00 92.69 172 LEU A O 1
ATOM 1400 N N . ILE A 1 173 ? -2.072 1.955 -8.024 1.00 90.50 173 ILE A N 1
ATOM 1401 C CA . ILE A 1 173 ? -3.453 1.453 -7.980 1.00 90.50 173 ILE A CA 1
ATOM 1402 C C . ILE A 1 173 ? -3.661 0.565 -6.753 1.00 90.50 173 ILE A C 1
ATOM 1404 O O . ILE A 1 173 ? -4.637 0.752 -6.025 1.00 90.50 173 ILE A O 1
ATOM 1408 N N . ALA A 1 174 ? -2.747 -0.372 -6.481 1.00 86.94 174 ALA A N 1
ATOM 1409 C CA . ALA A 1 174 ? -2.822 -1.231 -5.301 1.00 86.94 174 ALA A CA 1
ATOM 1410 C C . ALA A 1 174 ? -2.883 -0.391 -4.014 1.00 86.94 174 ALA A C 1
ATOM 1412 O O . ALA A 1 174 ? -3.759 -0.595 -3.169 1.00 86.94 174 ALA A O 1
ATOM 1413 N N . ASN A 1 175 ? -2.031 0.631 -3.919 1.00 87.62 175 ASN A N 1
ATOM 1414 C CA . ASN A 1 175 ? -2.012 1.567 -2.800 1.00 87.62 175 ASN A CA 1
ATOM 1415 C C . ASN A 1 175 ? -3.292 2.406 -2.685 1.00 87.62 175 ASN A C 1
ATOM 1417 O O . ASN A 1 175 ? -3.790 2.605 -1.574 1.00 87.62 175 ASN A O 1
ATOM 1421 N N . GLU A 1 176 ? -3.841 2.895 -3.801 1.00 86.31 176 GLU A N 1
ATOM 1422 C CA . GLU A 1 176 ? -5.117 3.615 -3.802 1.00 86.31 176 GLU A CA 1
ATOM 1423 C C . GLU A 1 176 ? -6.243 2.716 -3.284 1.00 86.31 176 GLU A C 1
ATOM 1425 O O . GLU A 1 176 ? -6.998 3.118 -2.396 1.00 86.31 176 GLU A O 1
ATOM 1430 N N . VAL A 1 177 ? -6.333 1.482 -3.788 1.00 81.31 177 VAL A N 1
ATOM 1431 C CA . VAL A 1 177 ? -7.350 0.506 -3.383 1.00 81.31 177 VAL A CA 1
ATOM 1432 C C . VAL A 1 177 ? -7.239 0.184 -1.894 1.00 81.31 177 VAL A C 1
ATOM 1434 O O . VAL A 1 177 ? -8.255 0.184 -1.197 1.00 81.31 177 VAL A O 1
ATOM 1437 N N . GLU A 1 178 ? -6.033 -0.053 -1.379 1.00 79.12 178 GLU A N 1
ATOM 1438 C CA . GLU A 1 178 ? -5.809 -0.290 0.050 1.00 79.12 178 GLU A CA 1
ATOM 1439 C C . GLU A 1 178 ? -6.243 0.894 0.914 1.00 79.12 178 GLU A C 1
ATOM 1441 O O . GLU A 1 178 ? -6.946 0.712 1.912 1.00 79.12 178 GLU A O 1
ATOM 1446 N N . LEU A 1 179 ? -5.871 2.118 0.526 1.00 78.81 179 LEU A N 1
ATOM 1447 C CA . LEU A 1 179 ? -6.254 3.321 1.261 1.00 78.81 179 LEU A CA 1
ATOM 1448 C C . LEU A 1 179 ? -7.762 3.546 1.206 1.00 78.81 179 LEU A C 1
ATOM 1450 O O . LEU A 1 179 ? -8.357 3.890 2.223 1.00 78.81 179 LEU A O 1
ATOM 1454 N N . MET A 1 180 ? -8.396 3.307 0.060 1.00 74.25 180 MET A N 1
ATOM 1455 C CA . MET A 1 180 ? -9.845 3.410 -0.102 1.00 74.25 180 MET A CA 1
ATOM 1456 C C . MET A 1 180 ? -10.590 2.361 0.733 1.00 74.25 180 MET A C 1
ATOM 1458 O O . MET A 1 180 ? -11.561 2.703 1.413 1.00 74.25 180 MET A O 1
ATOM 1462 N N . ARG A 1 181 ? -10.112 1.109 0.763 1.00 64.19 181 ARG A N 1
ATOM 1463 C CA . ARG A 1 181 ? -10.665 0.040 1.614 1.00 64.19 181 ARG A CA 1
ATOM 1464 C C . ARG A 1 181 ? -10.521 0.383 3.093 1.00 64.19 181 ARG A C 1
ATOM 1466 O O . ARG A 1 181 ? -11.521 0.373 3.812 1.00 64.19 181 ARG A O 1
ATOM 1473 N N . GLY A 1 182 ? -9.323 0.785 3.519 1.00 59.81 182 GLY A N 1
ATOM 1474 C CA . GLY A 1 182 ? -9.063 1.246 4.881 1.00 59.81 182 GLY A CA 1
ATOM 1475 C C . GLY A 1 182 ? -9.942 2.435 5.283 1.00 59.81 182 GLY A C 1
ATOM 1476 O O . GLY A 1 182 ? -10.421 2.474 6.410 1.00 59.81 182 GLY A O 1
ATOM 1477 N N . ASN A 1 183 ? -10.214 3.363 4.358 1.00 58.00 183 ASN A N 1
ATOM 1478 C CA . ASN A 1 183 ? -11.059 4.543 4.576 1.00 58.00 183 ASN A CA 1
ATOM 1479 C C . ASN A 1 183 ? -12.555 4.186 4.651 1.00 58.00 183 ASN A C 1
ATOM 1481 O O . ASN A 1 183 ? -13.281 4.773 5.439 1.00 58.00 183 ASN A O 1
ATOM 1485 N N . SER A 1 184 ? -13.041 3.204 3.887 1.00 51.00 184 SER A N 1
ATOM 1486 C CA . SER A 1 184 ? -14.460 2.810 3.921 1.00 51.00 184 SER A CA 1
ATOM 1487 C C . SER A 1 184 ? -14.889 2.175 5.256 1.00 51.00 184 SER A C 1
ATOM 1489 O O . SER A 1 184 ? -15.913 2.565 5.819 1.00 51.00 184 SER A O 1
ATOM 1491 N N . LEU A 1 185 ? -14.076 1.266 5.811 1.00 54.19 185 LEU A N 1
ATOM 1492 C CA . LEU A 1 185 ? -14.333 0.625 7.109 1.00 54.19 185 LEU A CA 1
ATOM 1493 C C . LEU A 1 185 ? -14.113 1.595 8.281 1.00 54.19 185 LEU A C 1
ATOM 1495 O O . LEU A 1 185 ? -14.940 1.646 9.194 1.00 54.19 185 LEU A O 1
ATOM 1499 N N . SER A 1 186 ? -13.055 2.419 8.221 1.00 62.34 186 SER A N 1
ATOM 1500 C CA . SER A 1 186 ? -12.819 3.506 9.188 1.00 62.34 186 SER A CA 1
ATOM 1501 C C . SER A 1 186 ? -13.974 4.503 9.183 1.00 62.34 186 SER A C 1
ATOM 1503 O O . SER A 1 186 ? -14.455 4.839 10.256 1.00 62.34 186 SER A O 1
ATOM 1505 N N . ARG A 1 187 ? -14.516 4.894 8.020 1.00 63.56 187 ARG A N 1
ATOM 1506 C CA . ARG A 1 187 ? -15.664 5.812 7.945 1.00 63.56 187 ARG A CA 1
ATOM 1507 C C . ARG A 1 187 ? -16.907 5.261 8.619 1.00 63.56 187 ARG A C 1
ATOM 1509 O O . ARG A 1 187 ? -17.521 5.996 9.376 1.00 63.56 187 ARG A O 1
ATOM 1516 N N . TYR A 1 188 ? -17.290 4.005 8.378 1.00 68.38 188 TYR A N 1
ATOM 1517 C CA . TYR A 1 188 ? -18.481 3.452 9.035 1.00 68.38 188 TYR A CA 1
ATOM 1518 C C . TYR A 1 188 ? -18.316 3.440 10.559 1.00 68.38 188 TYR A C 1
ATOM 1520 O O . TYR A 1 188 ? -19.199 3.903 11.283 1.00 68.38 188 TYR A O 1
ATOM 1528 N N . TYR A 1 189 ? -17.165 2.968 11.042 1.00 79.12 189 TYR A N 1
ATOM 1529 C CA . TYR A 1 189 ? -16.870 2.934 12.469 1.00 79.12 189 TYR A CA 1
ATOM 1530 C C . TYR A 1 189 ? -16.785 4.341 13.080 1.00 79.12 189 TYR A C 1
ATOM 1532 O O . TYR A 1 189 ? -17.410 4.598 14.104 1.00 79.12 189 TYR A O 1
ATOM 1540 N N . GLU A 1 190 ? -16.085 5.277 12.438 1.00 79.94 190 GLU A N 1
ATOM 1541 C CA . GLU A 1 190 ? -15.952 6.667 12.886 1.00 79.94 190 GLU A CA 1
ATOM 1542 C C . GLU A 1 190 ? -17.285 7.413 12.857 1.00 79.94 190 GLU A C 1
ATOM 1544 O O . GLU A 1 190 ? -17.598 8.140 13.799 1.00 79.94 190 GLU A O 1
ATOM 1549 N N . SER A 1 191 ? -18.094 7.226 11.812 1.00 82.81 191 SER A N 1
ATOM 1550 C CA . SER A 1 191 ? -19.445 7.781 11.730 1.00 82.81 191 SER A CA 1
ATOM 1551 C C . SER A 1 191 ? -20.335 7.218 12.831 1.00 82.81 191 SER A C 1
ATOM 1553 O O . SER A 1 191 ? -21.032 7.986 13.491 1.00 82.81 191 SER A O 1
ATOM 1555 N N . ASN A 1 192 ? -20.284 5.906 13.083 1.00 87.75 192 ASN A N 1
ATOM 1556 C CA . ASN A 1 192 ? -21.042 5.283 14.164 1.00 87.75 192 ASN A CA 1
ATOM 1557 C C . ASN A 1 192 ? -20.566 5.762 15.544 1.00 87.75 192 ASN A C 1
ATOM 1559 O O . ASN A 1 192 ? -21.387 6.112 16.383 1.00 87.75 192 ASN A O 1
ATOM 1563 N N . LYS A 1 193 ? -19.253 5.864 15.766 1.00 89.94 193 LYS A N 1
ATOM 1564 C CA . LYS A 1 193 ? -18.668 6.406 16.998 1.00 89.94 193 LYS A CA 1
ATOM 1565 C C . LYS A 1 193 ? -19.100 7.853 17.238 1.00 89.94 193 LYS A C 1
ATOM 1567 O O . LYS A 1 193 ? -19.541 8.173 18.337 1.00 89.94 193 LYS A O 1
ATOM 1572 N N . LYS A 1 194 ? -19.032 8.716 16.216 1.00 89.31 194 LYS A N 1
ATOM 1573 C CA . LYS A 1 194 ? -19.517 10.105 16.297 1.00 89.31 194 LYS A CA 1
ATOM 1574 C C . LYS A 1 194 ? -21.003 10.160 16.631 1.00 89.31 194 LYS A C 1
ATOM 1576 O O . LYS A 1 194 ? -21.369 10.920 17.515 1.00 89.31 194 LYS A O 1
ATOM 1581 N N . PHE A 1 195 ? -21.817 9.336 15.971 1.00 91.69 195 PHE A N 1
ATOM 1582 C CA . PHE A 1 195 ? -23.250 9.217 16.240 1.00 91.69 195 PHE A CA 1
ATOM 1583 C C . PHE A 1 195 ? -23.539 8.784 17.685 1.00 91.69 195 PHE A C 1
ATOM 1585 O O . PHE A 1 195 ? -24.369 9.401 18.349 1.00 91.69 195 PHE A O 1
ATOM 1592 N N . VAL A 1 196 ? -22.839 7.765 18.196 1.00 92.19 196 VAL A N 1
ATOM 1593 C CA . VAL A 1 196 ? -22.973 7.299 19.586 1.00 92.19 196 VAL A CA 1
ATOM 1594 C C . VAL A 1 196 ? -22.601 8.412 20.561 1.00 92.19 196 VAL A C 1
ATOM 1596 O O . VAL A 1 196 ? -23.397 8.729 21.438 1.00 92.19 196 VAL A O 1
ATOM 1599 N N . ILE A 1 197 ? -21.433 9.042 20.385 1.00 90.75 197 ILE A N 1
ATOM 1600 C CA . ILE A 1 197 ? -20.970 10.120 21.268 1.00 90.75 197 ILE A CA 1
ATOM 1601 C C . ILE A 1 197 ? -21.959 11.286 21.236 1.00 90.75 197 ILE A C 1
ATOM 1603 O O . ILE A 1 197 ? -22.431 11.698 22.285 1.00 90.75 197 ILE A O 1
ATOM 1607 N N . SER A 1 198 ? -22.330 11.792 20.057 1.00 90.69 198 SER A N 1
ATOM 1608 C CA . SER A 1 198 ? -23.235 12.942 19.959 1.00 90.69 198 SER A CA 1
ATOM 1609 C C . SER A 1 198 ? -24.604 12.661 20.572 1.00 90.69 198 SER A C 1
ATOM 1611 O O . SER A 1 198 ? -25.165 13.530 21.231 1.00 90.69 198 SER A O 1
ATOM 1613 N N . THR A 1 199 ? -25.135 11.454 20.364 1.00 90.88 199 THR A N 1
ATOM 1614 C CA . THR A 1 199 ? -26.467 11.092 20.855 1.00 90.88 199 THR A CA 1
ATOM 1615 C C . THR A 1 199 ? -26.451 10.876 22.363 1.00 90.88 199 THR A C 1
ATOM 1617 O O . THR A 1 199 ? -27.264 11.470 23.062 1.00 90.88 199 THR A O 1
ATOM 1620 N N . LEU A 1 200 ? -25.498 10.106 22.896 1.00 90.44 200 LEU A N 1
ATOM 1621 C CA . LEU A 1 200 ? -25.407 9.879 24.341 1.00 90.44 200 LEU A CA 1
ATOM 1622 C C . LEU A 1 200 ? -25.066 11.158 25.101 1.00 90.44 200 LEU A C 1
ATOM 1624 O O . LEU A 1 200 ? -25.697 11.432 26.113 1.00 90.44 200 LEU A O 1
ATOM 1628 N N . SER A 1 201 ? -24.156 11.987 24.580 1.00 89.88 201 SER A N 1
ATOM 1629 C CA . SER A 1 201 ? -23.830 13.281 25.192 1.00 89.88 201 SER A CA 1
ATOM 1630 C C . SER A 1 201 ? -24.996 14.271 25.192 1.00 89.88 201 SER A C 1
ATOM 1632 O O . SER A 1 201 ? -24.985 15.200 25.989 1.00 89.88 201 SER A O 1
ATOM 1634 N N . SER A 1 202 ? -25.986 14.102 24.307 1.00 88.62 202 SER A N 1
ATOM 1635 C CA . SER A 1 202 ? -27.218 14.903 24.343 1.00 88.62 202 SER A CA 1
ATOM 1636 C C . SER A 1 202 ? -28.210 14.438 25.414 1.00 88.62 202 SER A C 1
ATOM 1638 O O . SER A 1 202 ? -29.056 15.224 25.830 1.00 88.62 202 SER A O 1
ATOM 1640 N N . ILE A 1 203 ? -28.099 13.179 25.857 1.00 87.19 203 ILE A N 1
ATOM 1641 C CA . ILE A 1 203 ? -28.905 12.608 26.942 1.00 87.19 203 ILE A CA 1
ATOM 1642 C C . ILE A 1 203 ? -28.258 12.942 28.293 1.00 87.19 203 ILE A C 1
ATOM 1644 O O . ILE A 1 203 ? -28.932 13.463 29.176 1.00 87.19 203 ILE A O 1
ATOM 1648 N N . ASP A 1 204 ? -26.956 12.674 28.434 1.00 88.56 204 ASP A N 1
ATOM 1649 C CA . ASP A 1 204 ? -26.155 13.018 29.613 1.00 88.56 204 ASP A CA 1
ATOM 1650 C C . ASP A 1 204 ? -24.719 13.383 29.193 1.00 88.56 204 ASP A C 1
ATOM 1652 O O . ASP A 1 204 ? -24.017 12.609 28.532 1.00 88.56 204 ASP A O 1
ATOM 1656 N N . GLU A 1 205 ? -24.259 14.574 29.585 1.00 88.38 205 GLU A N 1
ATOM 1657 C CA . GLU A 1 205 ? -22.933 15.089 29.235 1.00 88.38 205 GLU A CA 1
ATOM 1658 C C . GLU A 1 205 ? -21.795 14.205 29.778 1.00 88.38 205 GLU A C 1
ATOM 1660 O O . GLU A 1 205 ? -20.738 14.104 29.144 1.00 88.38 205 GLU A O 1
ATOM 1665 N N . GLN A 1 206 ? -22.021 13.476 30.878 1.00 89.00 206 GLN A N 1
ATOM 1666 C CA . GLN A 1 206 ? -21.026 12.594 31.488 1.00 89.00 206 GLN A CA 1
ATOM 1667 C C . GLN A 1 206 ? -20.580 11.458 30.541 1.00 89.00 206 GLN A C 1
ATOM 1669 O O . GLN A 1 206 ? -19.426 11.023 30.610 1.00 89.00 206 GLN A O 1
ATOM 1674 N N . PHE A 1 207 ? -21.407 11.035 29.572 1.00 89.25 207 PHE A N 1
ATOM 1675 C CA . PHE A 1 207 ? -20.983 10.059 28.555 1.00 89.25 207 PHE A CA 1
ATOM 1676 C C . PHE A 1 207 ? -19.802 10.547 27.712 1.00 89.25 207 PHE A C 1
ATOM 1678 O O . PHE A 1 207 ? -18.994 9.737 27.254 1.00 89.25 207 PHE A O 1
ATOM 1685 N N . LYS A 1 208 ? -19.689 11.861 27.486 1.00 88.19 208 LYS A N 1
ATOM 1686 C CA . LYS A 1 208 ? -18.616 12.434 26.666 1.00 88.19 208 LYS A CA 1
ATOM 1687 C C . LYS A 1 208 ? -17.253 12.203 27.306 1.00 88.19 208 LYS A C 1
ATOM 1689 O O . LYS A 1 208 ? -16.315 11.797 26.625 1.00 88.19 208 LYS A O 1
ATOM 1694 N N . GLU A 1 209 ? -17.161 12.460 28.607 1.00 88.56 209 GLU A N 1
ATOM 1695 C CA . GLU A 1 209 ? -15.935 12.277 29.379 1.00 88.56 209 GLU A CA 1
ATOM 1696 C C . GLU A 1 209 ? -15.573 10.791 29.475 1.00 88.56 209 GLU A C 1
ATOM 1698 O O . GLU A 1 209 ? -14.442 10.409 29.184 1.00 88.56 209 GLU A O 1
ATOM 1703 N N . GLU A 1 210 ? -16.548 9.934 29.786 1.00 89.62 210 GLU A N 1
ATOM 1704 C CA . GLU A 1 210 ? -16.325 8.492 29.937 1.00 89.62 210 GLU A CA 1
ATOM 1705 C C . GLU A 1 210 ? -15.853 7.827 28.640 1.00 89.62 210 GLU A C 1
ATOM 1707 O O . GLU A 1 210 ? -14.910 7.034 28.661 1.00 89.62 210 GLU A O 1
ATOM 1712 N N . LEU A 1 211 ? -16.455 8.183 27.501 1.00 90.38 211 LEU A N 1
ATOM 1713 C CA . LEU A 1 211 ? -16.042 7.678 26.191 1.00 90.38 211 LEU A CA 1
ATOM 1714 C C . LEU A 1 211 ? -14.679 8.240 25.759 1.00 90.38 211 LEU A C 1
ATOM 1716 O O . LEU A 1 211 ? -13.893 7.513 25.157 1.00 90.38 211 LEU A O 1
ATOM 1720 N N . ASN A 1 212 ? -14.367 9.499 26.084 1.00 88.50 212 ASN A N 1
ATOM 1721 C CA . ASN A 1 212 ? -13.057 10.081 25.784 1.00 88.50 212 ASN A CA 1
ATOM 1722 C C . ASN A 1 212 ? -11.941 9.437 26.624 1.00 88.50 212 ASN A C 1
ATOM 1724 O O . ASN A 1 212 ? -10.845 9.197 26.122 1.00 88.50 212 ASN A O 1
ATOM 1728 N N . ASN A 1 213 ? -12.223 9.091 27.882 1.00 88.31 213 ASN A N 1
ATOM 1729 C CA . ASN A 1 213 ? -11.260 8.404 28.740 1.00 88.31 213 ASN A CA 1
ATOM 1730 C C . ASN A 1 213 ? -10.864 7.035 28.166 1.00 88.31 213 ASN A C 1
ATOM 1732 O O . ASN A 1 213 ? -9.685 6.687 28.199 1.00 88.31 213 ASN A O 1
ATOM 1736 N N . ILE A 1 214 ? -11.802 6.289 27.563 1.00 88.88 214 ILE A N 1
ATOM 1737 C CA . ILE A 1 214 ? -11.489 5.031 26.856 1.00 88.88 214 ILE A CA 1
ATOM 1738 C C . ILE A 1 214 ? -10.424 5.269 25.774 1.00 88.88 214 ILE A C 1
ATOM 1740 O O . ILE A 1 214 ? -9.436 4.537 25.719 1.00 88.88 214 ILE A O 1
ATOM 1744 N N . ASP A 1 215 ? -10.582 6.311 24.955 1.00 84.00 215 ASP A N 1
ATOM 1745 C CA . ASP A 1 215 ? -9.637 6.633 23.881 1.00 84.00 215 ASP A CA 1
ATOM 1746 C C . ASP A 1 215 ? -8.254 7.034 24.413 1.00 84.00 215 ASP A C 1
ATOM 1748 O O . ASP A 1 215 ? -7.231 6.580 23.895 1.00 84.00 215 ASP A O 1
ATOM 1752 N N . VAL A 1 216 ? -8.211 7.855 25.467 1.00 85.19 216 VAL A N 1
ATOM 1753 C CA . VAL A 1 216 ? -6.959 8.289 26.111 1.00 85.19 216 VAL A CA 1
ATOM 1754 C C . VAL A 1 216 ? -6.187 7.087 26.657 1.00 85.19 216 VAL A C 1
ATOM 1756 O O . VAL A 1 216 ? -4.978 6.959 26.442 1.00 85.19 216 VAL A O 1
ATOM 1759 N N . HIS A 1 217 ? -6.885 6.177 27.334 1.00 85.31 217 HIS A N 1
ATOM 1760 C CA . HIS A 1 217 ? -6.275 4.981 27.895 1.00 85.31 217 HIS A CA 1
ATOM 1761 C C . HIS A 1 217 ? -5.777 4.017 26.813 1.00 85.31 217 HIS A C 1
ATOM 1763 O O . HIS A 1 217 ? -4.657 3.516 26.932 1.00 85.31 217 HIS A O 1
ATOM 1769 N N . LEU A 1 218 ? -6.534 3.829 25.728 1.00 82.31 218 LEU A N 1
ATOM 1770 C CA . LEU A 1 218 ? -6.087 3.045 24.575 1.00 82.31 218 LEU A CA 1
ATOM 1771 C C . LEU A 1 218 ? -4.825 3.630 23.926 1.00 82.31 218 LEU A C 1
ATOM 1773 O O . LEU A 1 218 ? -3.879 2.892 23.671 1.00 82.31 218 LEU A O 1
ATOM 1777 N N . TYR A 1 219 ? -4.775 4.948 23.709 1.00 76.00 219 TYR A N 1
ATOM 1778 C CA . TYR A 1 219 ? -3.641 5.606 23.047 1.00 76.00 219 TYR A CA 1
ATOM 1779 C C . TYR A 1 219 ? -2.318 5.430 23.805 1.00 76.00 219 TYR A C 1
ATOM 1781 O O . TYR A 1 219 ? -1.249 5.315 23.213 1.00 76.00 219 TYR A O 1
ATOM 1789 N N . SER A 1 220 ? -2.382 5.408 25.134 1.00 72.19 220 SER A N 1
ATOM 1790 C CA . SER A 1 220 ? -1.195 5.294 25.981 1.00 72.19 220 SER A CA 1
ATOM 1791 C C . SER A 1 220 ? -0.557 3.891 26.012 1.00 72.19 220 SER A C 1
ATOM 1793 O O . SER A 1 220 ? 0.573 3.762 26.482 1.00 72.19 220 SER A O 1
ATOM 1795 N N . GLY A 1 221 ? -1.269 2.845 25.566 1.00 70.25 221 GLY A N 1
ATOM 1796 C CA . GLY A 1 221 ? -0.751 1.491 25.306 1.00 70.25 221 GLY A CA 1
ATOM 1797 C C . GLY A 1 221 ? -0.232 0.671 26.500 1.00 70.25 221 GLY A C 1
ATOM 1798 O O . GLY A 1 221 ? 0.068 -0.512 26.350 1.00 70.25 221 GLY A O 1
ATOM 1799 N N . SER A 1 222 ? -0.106 1.244 27.702 1.00 79.50 222 SER A N 1
ATOM 1800 C CA . SER A 1 222 ? 0.383 0.492 28.865 1.00 79.50 222 SER A CA 1
ATOM 1801 C C . SER A 1 222 ? -0.663 -0.517 29.349 1.00 79.50 222 SER A C 1
ATOM 1803 O O . SER A 1 222 ? -1.852 -0.217 29.376 1.00 79.50 222 SER A O 1
ATOM 1805 N N . ALA A 1 223 ? -0.242 -1.698 29.806 1.00 78.19 223 ALA A N 1
ATOM 1806 C CA . ALA A 1 223 ? -1.167 -2.738 30.278 1.00 78.19 223 ALA A CA 1
ATOM 1807 C C . ALA A 1 223 ? -2.132 -2.276 31.390 1.00 78.19 223 ALA A C 1
ATOM 1809 O O . ALA A 1 223 ? -3.267 -2.750 31.466 1.00 78.19 223 ALA A O 1
ATOM 1810 N N . ASN A 1 224 ? -1.693 -1.342 32.240 1.00 79.31 224 ASN A N 1
ATOM 1811 C CA . ASN A 1 224 ? -2.555 -0.739 33.256 1.00 79.31 224 ASN A CA 1
ATOM 1812 C C . ASN A 1 224 ? -3.615 0.140 32.592 1.00 79.31 224 ASN A C 1
ATOM 1814 O O . ASN A 1 224 ? -4.793 -0.008 32.884 1.00 79.31 224 ASN A O 1
ATOM 1818 N N . ASN A 1 225 ? -3.216 0.981 31.638 1.00 83.19 225 ASN A N 1
ATOM 1819 C CA . ASN A 1 225 ? -4.155 1.826 30.910 1.00 83.19 225 ASN A CA 1
ATOM 1820 C C . ASN A 1 225 ? -5.128 0.998 30.062 1.00 83.19 225 ASN A C 1
ATOM 1822 O O . ASN A 1 225 ? -6.311 1.301 30.044 1.00 83.19 225 ASN A O 1
ATOM 1826 N N . LEU A 1 226 ? -4.690 -0.099 29.439 1.00 84.31 226 LEU A N 1
ATOM 1827 C CA . LEU A 1 226 ? -5.597 -1.020 28.743 1.00 84.31 226 LEU A CA 1
ATOM 1828 C C . LEU A 1 226 ? -6.640 -1.628 29.697 1.00 84.31 226 LEU A C 1
ATOM 1830 O O . LEU A 1 226 ? -7.803 -1.773 29.328 1.00 84.31 226 LEU A O 1
ATOM 1834 N N . SER A 1 227 ? -6.252 -1.927 30.939 1.00 84.06 227 SER A N 1
ATOM 1835 C CA . SER A 1 227 ? -7.184 -2.404 31.970 1.00 84.06 227 SER A CA 1
ATOM 1836 C C . SER A 1 227 ? -8.163 -1.304 32.409 1.00 84.06 227 SER A C 1
ATOM 1838 O O . SER A 1 227 ? -9.359 -1.559 32.528 1.00 84.06 227 SER A O 1
ATOM 1840 N N . GLU A 1 228 ? -7.693 -0.064 32.568 1.00 85.69 228 GLU A N 1
ATOM 1841 C CA . GLU A 1 228 ? -8.551 1.101 32.847 1.00 85.69 228 GLU A CA 1
ATOM 1842 C C . GLU A 1 228 ? -9.529 1.390 31.695 1.00 85.69 228 GLU A C 1
ATOM 1844 O O . GLU A 1 228 ? -10.691 1.724 31.925 1.00 85.69 228 GLU A O 1
ATOM 1849 N N . ALA A 1 229 ? -9.113 1.195 30.438 1.00 86.94 229 ALA A N 1
ATOM 1850 C CA . ALA A 1 229 ? -10.002 1.309 29.283 1.00 86.94 229 ALA A CA 1
ATOM 1851 C C . ALA A 1 229 ? -11.166 0.307 29.380 1.00 86.94 229 ALA A C 1
ATOM 1853 O O . ALA A 1 229 ? -12.322 0.690 29.208 1.00 86.94 229 ALA A O 1
ATOM 1854 N N . LEU A 1 230 ? -10.886 -0.955 29.720 1.00 87.88 230 LEU A N 1
ATOM 1855 C CA . LEU A 1 230 ? -11.913 -1.984 29.922 1.00 87.88 230 LEU A CA 1
ATOM 1856 C C . LEU A 1 230 ? -12.821 -1.692 31.126 1.00 87.88 230 LEU A C 1
ATOM 1858 O O . LEU A 1 230 ? -14.021 -1.979 31.086 1.00 87.88 230 LEU A O 1
ATOM 1862 N N . TRP A 1 231 ? -12.284 -1.099 32.192 1.00 87.38 231 TRP A N 1
ATOM 1863 C CA . TRP A 1 231 ? -13.090 -0.637 33.321 1.00 87.38 231 TRP A CA 1
ATOM 1864 C C . TRP A 1 231 ? -14.050 0.486 32.904 1.00 87.38 231 TRP A C 1
ATOM 1866 O O . TRP A 1 231 ? -15.241 0.439 33.223 1.00 87.38 231 TRP A O 1
ATOM 1876 N N . ASN A 1 232 ? -13.576 1.436 32.094 1.00 88.56 232 ASN A N 1
ATOM 1877 C CA . ASN A 1 232 ? -14.411 2.499 31.539 1.00 88.56 232 ASN A CA 1
ATOM 1878 C C . ASN A 1 232 ? -15.501 1.964 30.592 1.00 88.56 232 ASN A C 1
ATOM 1880 O O . ASN A 1 232 ? -16.621 2.464 30.640 1.00 88.56 232 ASN A O 1
ATOM 1884 N N . ILE A 1 233 ? -15.249 0.903 29.808 1.00 90.56 233 ILE A N 1
ATOM 1885 C CA . ILE A 1 233 ? -16.301 0.225 29.017 1.00 90.56 233 ILE A CA 1
ATOM 1886 C C . ILE A 1 233 ? -17.446 -0.239 29.926 1.00 90.56 233 ILE A C 1
ATOM 1888 O O . ILE A 1 233 ? -18.619 0.020 29.646 1.00 90.56 233 ILE A O 1
ATOM 1892 N N . ARG A 1 234 ? -17.118 -0.906 31.040 1.00 87.25 234 ARG A N 1
ATOM 1893 C CA . ARG A 1 234 ? -18.119 -1.362 32.014 1.00 87.25 234 ARG A CA 1
ATOM 1894 C C . ARG A 1 234 ? -18.888 -0.186 32.613 1.00 87.25 234 ARG A C 1
ATOM 1896 O O . ARG A 1 234 ? -20.109 -0.268 32.751 1.00 87.25 234 ARG A O 1
ATOM 1903 N N . LYS A 1 235 ? -18.183 0.895 32.960 1.00 88.44 235 LYS A N 1
ATOM 1904 C CA . LYS A 1 235 ? -18.782 2.119 33.502 1.00 88.44 235 LYS A CA 1
ATOM 1905 C C . LYS A 1 235 ? -19.807 2.705 32.529 1.00 88.44 235 LYS A C 1
ATOM 1907 O O . LYS A 1 235 ? -20.948 2.911 32.930 1.00 88.44 235 LYS A O 1
ATOM 1912 N N . VAL A 1 236 ? -19.439 2.847 31.253 1.00 90.44 236 VAL A N 1
ATOM 1913 C CA . VAL A 1 236 ? -20.324 3.338 30.186 1.00 90.44 236 VAL A CA 1
ATOM 1914 C C . VAL A 1 236 ? -21.564 2.456 30.032 1.00 90.44 236 VAL A C 1
ATOM 1916 O O . VAL A 1 236 ? -22.669 2.981 29.956 1.00 90.44 236 VAL A O 1
ATOM 1919 N N . LEU A 1 237 ? -21.423 1.124 30.025 1.00 89.19 237 LEU A N 1
ATOM 1920 C CA . LEU A 1 237 ? -22.574 0.215 29.903 1.00 89.19 237 LEU A CA 1
ATOM 1921 C C . LEU A 1 237 ? -23.532 0.325 31.097 1.00 89.19 237 LEU A C 1
ATOM 1923 O O . LEU A 1 237 ? -24.745 0.360 30.914 1.00 89.19 237 LEU A O 1
ATOM 1927 N N . CYS A 1 238 ? -23.010 0.414 32.320 1.00 87.62 238 CYS A N 1
ATOM 1928 C CA . CYS A 1 238 ? -23.851 0.625 33.497 1.00 87.62 238 CYS A CA 1
ATOM 1929 C C . CYS A 1 238 ? -24.520 1.999 33.504 1.00 87.62 238 CYS A C 1
ATOM 1931 O O . CYS A 1 238 ? -25.685 2.115 33.875 1.00 87.62 238 CYS A O 1
ATOM 1933 N N . HIS A 1 239 ? -23.800 3.032 33.080 1.00 88.69 239 HIS A N 1
ATOM 1934 C CA . HIS A 1 239 ? -24.351 4.370 32.965 1.00 88.69 239 HIS A CA 1
ATOM 1935 C C . HIS A 1 239 ? -25.473 4.415 31.913 1.00 88.69 239 HIS A C 1
ATOM 1937 O O . HIS A 1 239 ? -26.558 4.922 32.189 1.00 88.69 239 HIS A O 1
ATOM 1943 N N . TYR A 1 240 ? -25.267 3.763 30.765 1.00 87.88 240 TYR A N 1
ATOM 1944 C CA . TYR A 1 240 ? -26.284 3.577 29.730 1.00 87.88 240 TYR A CA 1
ATOM 1945 C C . TYR A 1 240 ? -27.532 2.864 30.262 1.00 87.88 240 TYR A C 1
ATOM 1947 O O . TYR A 1 240 ? -28.646 3.336 30.039 1.00 87.88 240 TYR A O 1
ATOM 1955 N N . ALA A 1 241 ? -27.354 1.770 31.010 1.00 85.31 241 ALA A N 1
ATOM 1956 C CA . ALA A 1 241 ? -28.458 1.054 31.646 1.00 85.31 241 ALA A CA 1
ATOM 1957 C C . ALA A 1 241 ? -29.281 1.974 32.563 1.00 85.31 241 ALA A C 1
ATOM 1959 O O . ALA A 1 241 ? -30.502 1.985 32.497 1.00 85.31 241 ALA A O 1
ATOM 1960 N N . ASN A 1 242 ? -28.623 2.796 33.379 1.00 82.62 242 ASN A N 1
ATOM 1961 C CA . ASN A 1 242 ? -29.318 3.622 34.364 1.00 82.62 242 ASN A CA 1
ATOM 1962 C C . ASN A 1 242 ? -30.049 4.829 33.757 1.00 82.62 242 ASN A C 1
ATOM 1964 O O . ASN A 1 242 ? -31.077 5.237 34.290 1.00 82.62 242 ASN A O 1
ATOM 1968 N N . VAL A 1 243 ? -29.504 5.422 32.691 1.00 83.50 243 VAL A N 1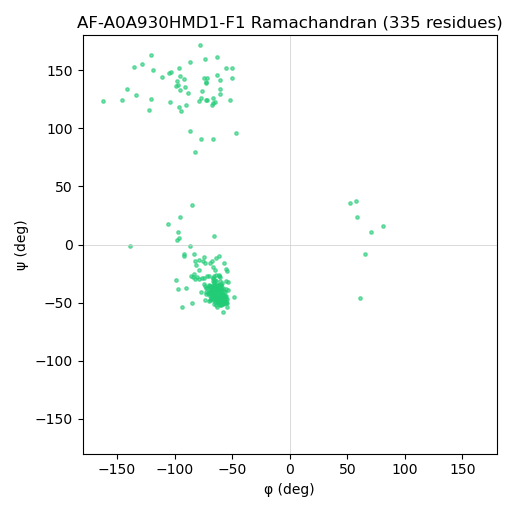
ATOM 1969 C CA . VAL A 1 243 ? -30.008 6.688 32.129 1.00 83.50 243 VAL A CA 1
ATOM 1970 C C . VAL A 1 243 ? -30.943 6.468 30.943 1.00 83.50 243 VAL A C 1
ATOM 1972 O O . VAL A 1 243 ? -31.933 7.181 30.799 1.00 83.50 243 VAL A O 1
ATOM 1975 N N . VAL A 1 244 ? -30.644 5.491 30.083 1.00 80.19 244 VAL A N 1
ATOM 1976 C CA . VAL A 1 244 ? -31.362 5.298 28.812 1.00 80.19 244 VAL A CA 1
ATOM 1977 C C . VAL A 1 244 ? -32.433 4.213 28.920 1.00 80.19 244 VAL A C 1
ATOM 1979 O O . VAL A 1 244 ? -33.459 4.287 28.242 1.00 80.19 244 VAL A O 1
ATOM 1982 N N . CYS A 1 245 ? -32.228 3.207 29.773 1.00 76.94 245 CYS A N 1
ATOM 1983 C CA . CYS A 1 245 ? -33.180 2.112 29.923 1.00 76.94 245 CYS A CA 1
ATOM 1984 C C . CYS A 1 245 ? -34.241 2.459 30.989 1.00 76.94 245 CYS A C 1
ATOM 1986 O O . CYS A 1 245 ? -33.885 2.847 32.103 1.00 76.94 245 CYS A O 1
ATOM 1988 N N . PRO A 1 246 ? -35.548 2.300 30.706 1.00 63.94 246 PRO A N 1
ATOM 1989 C CA . PRO A 1 246 ? -36.604 2.590 31.675 1.00 63.94 246 PRO A CA 1
ATOM 1990 C C . PRO A 1 246 ? -36.462 1.711 32.926 1.00 63.94 246 PRO A C 1
ATOM 1992 O O . PRO A 1 246 ? -36.231 0.506 32.824 1.00 63.94 246 PRO A O 1
ATOM 1995 N N . ILE A 1 247 ? -36.580 2.307 34.116 1.00 57.47 247 ILE A N 1
ATOM 1996 C CA . ILE A 1 247 ? -36.513 1.583 35.393 1.00 57.47 247 ILE A CA 1
ATOM 1997 C C . ILE A 1 247 ? -37.751 0.688 35.503 1.00 57.47 247 ILE A C 1
ATOM 1999 O O . ILE A 1 247 ? -38.879 1.175 35.496 1.00 57.47 247 ILE A O 1
ATOM 2003 N N . SER A 1 248 ? -37.533 -0.619 35.622 1.00 52.84 248 SER A N 1
ATOM 2004 C CA . SER A 1 248 ? -38.574 -1.588 35.959 1.00 52.84 248 SER A CA 1
ATOM 2005 C C . SER A 1 248 ? -38.168 -2.301 37.242 1.00 52.84 248 SER A C 1
ATOM 2007 O O . SER A 1 248 ? -37.090 -2.893 37.305 1.00 52.84 248 SER A O 1
ATOM 2009 N N . ASP A 1 249 ? -39.042 -2.280 38.249 1.00 45.28 249 ASP A N 1
ATOM 2010 C CA . ASP A 1 249 ? -38.869 -3.040 39.496 1.00 45.28 249 ASP A CA 1
ATOM 2011 C C . ASP A 1 249 ? -38.887 -4.567 39.259 1.00 45.28 249 ASP A C 1
ATOM 2013 O O . ASP A 1 249 ? -38.502 -5.353 40.128 1.00 45.28 249 ASP A O 1
ATOM 2017 N N . GLU A 1 250 ? -39.284 -5.001 38.057 1.00 49.91 250 GLU A N 1
ATOM 2018 C CA . GLU A 1 250 ? -39.276 -6.394 37.620 1.00 49.91 250 GLU A CA 1
ATOM 2019 C C . GLU A 1 250 ? -38.427 -6.555 36.348 1.00 49.91 250 GLU A C 1
ATOM 2021 O O . GLU A 1 250 ? -38.759 -6.017 35.292 1.00 49.91 250 GLU A O 1
ATOM 2026 N N . THR A 1 251 ? -37.328 -7.314 36.436 1.00 51.81 251 THR A N 1
ATOM 2027 C CA . THR A 1 251 ? -36.567 -7.746 35.251 1.00 51.81 251 THR A CA 1
ATOM 2028 C C . THR A 1 251 ? -37.119 -9.085 34.776 1.00 51.81 251 THR A C 1
ATOM 2030 O O . THR A 1 251 ? -37.156 -10.061 35.535 1.00 51.81 251 THR A O 1
ATOM 2033 N N . ILE A 1 252 ? -37.596 -9.109 33.533 1.00 53.53 252 ILE A N 1
ATOM 2034 C CA . ILE A 1 252 ? -38.139 -10.293 32.861 1.00 53.53 252 ILE A CA 1
ATOM 2035 C C . ILE A 1 252 ? -37.059 -10.764 31.880 1.00 53.53 252 ILE A C 1
ATOM 2037 O O . ILE A 1 252 ? -36.605 -9.967 31.062 1.00 53.53 252 ILE A O 1
ATOM 2041 N N . ASP A 1 253 ? -36.598 -12.016 31.985 1.00 53.50 253 ASP A N 1
ATOM 2042 C CA . ASP A 1 253 ? -35.659 -12.573 30.994 1.00 53.50 253 ASP A CA 1
ATOM 2043 C C . ASP A 1 253 ? -36.378 -13.005 29.691 1.00 53.50 253 ASP A C 1
ATOM 2045 O O . ASP A 1 253 ? -37.610 -13.000 29.628 1.00 53.50 253 ASP A O 1
ATOM 2049 N N . ALA A 1 254 ? -35.626 -13.372 28.646 1.00 47.88 254 ALA A N 1
ATOM 2050 C CA . ALA A 1 254 ? -36.152 -13.792 27.337 1.00 47.88 254 ALA A CA 1
ATOM 2051 C C . ALA A 1 254 ? -37.188 -14.952 27.388 1.00 47.88 254 ALA A C 1
ATOM 2053 O O . ALA A 1 254 ? -38.040 -15.072 26.495 1.00 47.88 254 ALA A O 1
ATOM 2054 N N . ASP A 1 255 ? -37.171 -15.753 28.458 1.00 51.38 255 ASP A N 1
ATOM 2055 C CA . ASP A 1 255 ? -38.072 -16.869 28.773 1.00 51.38 255 ASP A CA 1
ATOM 2056 C C . ASP A 1 255 ? -39.233 -16.482 29.717 1.00 51.38 255 ASP A C 1
ATOM 2058 O O . ASP A 1 255 ? -39.992 -17.346 30.166 1.00 51.38 255 ASP A O 1
ATOM 2062 N N . GLY A 1 256 ? -39.396 -15.199 30.059 1.00 54.97 256 GLY A N 1
ATOM 2063 C CA . GLY A 1 256 ? -40.504 -14.718 30.893 1.00 54.97 256 GLY A CA 1
ATOM 2064 C C . GLY A 1 256 ? -40.311 -14.910 32.404 1.00 54.97 256 GLY A C 1
ATOM 2065 O O . GLY A 1 256 ? -41.279 -14.835 33.164 1.00 54.97 256 GLY A O 1
ATOM 2066 N N . ARG A 1 257 ? -39.086 -15.182 32.877 1.00 50.06 257 ARG A N 1
ATOM 2067 C CA . ARG A 1 257 ? -38.806 -15.466 34.300 1.00 50.06 257 ARG A CA 1
ATOM 2068 C C . ARG A 1 257 ? -38.307 -14.230 35.061 1.00 50.06 257 ARG A C 1
ATOM 2070 O O . ARG A 1 257 ? -37.433 -13.515 34.581 1.00 50.06 257 ARG A O 1
ATOM 2077 N N . LYS A 1 258 ? -38.814 -14.027 36.288 1.00 52.16 258 LYS A N 1
ATOM 2078 C CA . LYS A 1 258 ? -38.403 -12.946 37.213 1.00 52.16 258 LYS A CA 1
ATOM 2079 C C . LYS A 1 258 ? -37.060 -13.274 37.887 1.00 52.16 258 LYS A C 1
ATOM 2081 O O . LYS A 1 258 ? -36.953 -14.318 38.534 1.00 52.16 258 LYS A O 1
ATOM 2086 N N . ARG A 1 259 ? -36.050 -12.392 37.812 1.00 49.84 259 ARG A N 1
ATOM 2087 C CA . ARG A 1 259 ? -34.751 -12.554 38.520 1.00 49.84 259 ARG A CA 1
ATOM 2088 C C . ARG A 1 259 ? -34.475 -11.419 39.522 1.00 49.84 259 ARG A C 1
ATOM 2090 O O . ARG A 1 259 ? -34.908 -10.290 39.325 1.00 49.84 259 ARG A O 1
ATOM 2097 N N . LYS A 1 260 ? -33.733 -11.715 40.608 1.00 41.06 260 LYS A N 1
ATOM 2098 C CA . LYS A 1 260 ? -33.252 -10.724 41.601 1.00 41.06 260 LYS A CA 1
ATOM 2099 C C . LYS A 1 260 ? -31.803 -10.289 41.340 1.00 41.06 260 LYS A C 1
ATOM 2101 O O . LYS A 1 260 ? -30.935 -11.101 41.035 1.00 41.06 260 LYS A O 1
ATOM 2106 N N . ALA A 1 261 ? -31.578 -8.993 41.538 1.00 49.34 261 ALA A N 1
ATOM 2107 C CA . ALA A 1 261 ? -30.388 -8.204 41.240 1.00 49.34 261 ALA A CA 1
ATOM 2108 C C . ALA A 1 261 ? -29.131 -8.551 42.074 1.00 49.34 261 ALA A C 1
ATOM 2110 O O . ALA A 1 261 ? -29.129 -8.393 43.294 1.00 49.34 261 ALA A O 1
ATOM 2111 N N . LYS A 1 262 ? -28.025 -8.934 41.413 1.00 38.47 262 LYS A N 1
ATOM 2112 C CA . LYS A 1 262 ? -26.641 -8.769 41.919 1.00 38.47 262 LYS A CA 1
ATOM 2113 C C . LYS A 1 262 ? -25.631 -8.885 40.769 1.00 38.47 262 LYS A C 1
ATOM 2115 O O . LYS A 1 262 ? -25.616 -9.903 40.082 1.00 38.47 262 LYS A O 1
ATOM 2120 N N . SER A 1 263 ? -24.791 -7.854 40.586 1.00 40.97 263 SER A N 1
ATOM 2121 C CA . SER A 1 263 ? -23.750 -7.673 39.540 1.00 40.97 263 SER A CA 1
ATOM 2122 C C . SER A 1 263 ? -24.255 -7.652 38.084 1.00 40.97 263 SER A C 1
ATOM 2124 O O . SER A 1 263 ? -23.976 -6.716 37.343 1.00 40.97 263 SER A O 1
ATOM 2126 N N . SER A 1 264 ? -25.124 -8.595 37.732 1.00 54.75 264 SER A N 1
ATOM 2127 C CA . SER A 1 264 ? -25.938 -8.674 36.515 1.00 54.75 264 SER A CA 1
ATOM 2128 C C . SER A 1 264 ? -27.005 -7.575 36.392 1.00 54.75 264 SER A C 1
ATOM 2130 O O . SER A 1 264 ? -27.830 -7.638 35.496 1.00 54.75 264 SER A O 1
ATOM 2132 N N . VAL A 1 265 ? -27.022 -6.568 37.273 1.00 67.19 265 VAL A N 1
ATOM 2133 C CA . VAL A 1 265 ? -28.095 -5.556 37.319 1.00 67.19 265 VAL A CA 1
ATOM 2134 C C . VAL A 1 265 ? -28.096 -4.706 36.055 1.00 67.19 265 VAL A C 1
ATOM 2136 O O . VAL A 1 265 ? -29.124 -4.636 35.398 1.00 67.19 265 VAL A O 1
ATOM 2139 N N . CYS A 1 266 ? -26.942 -4.148 35.670 1.00 74.00 266 CYS A N 1
ATOM 2140 C CA . CYS A 1 266 ? -26.835 -3.325 34.463 1.00 74.00 266 CYS A CA 1
ATOM 2141 C C . CYS A 1 266 ? -27.161 -4.138 33.202 1.00 74.00 266 CYS A C 1
ATOM 2143 O O . CYS A 1 266 ? -27.980 -3.719 32.393 1.00 74.00 266 CYS A O 1
ATOM 2145 N N . LEU A 1 267 ? -26.564 -5.329 33.062 1.00 80.38 267 LEU A N 1
ATOM 2146 C CA . LEU A 1 267 ? -26.788 -6.207 31.911 1.00 80.38 267 LEU A CA 1
ATOM 2147 C C . LEU A 1 267 ? -28.258 -6.637 31.805 1.00 80.38 267 LEU A C 1
ATOM 2149 O O . LEU A 1 267 ? -28.872 -6.470 30.758 1.00 80.38 267 LEU A O 1
ATOM 2153 N N . ASN A 1 268 ? -28.843 -7.134 32.897 1.00 76.62 268 ASN A N 1
ATOM 2154 C CA . ASN A 1 268 ? -30.2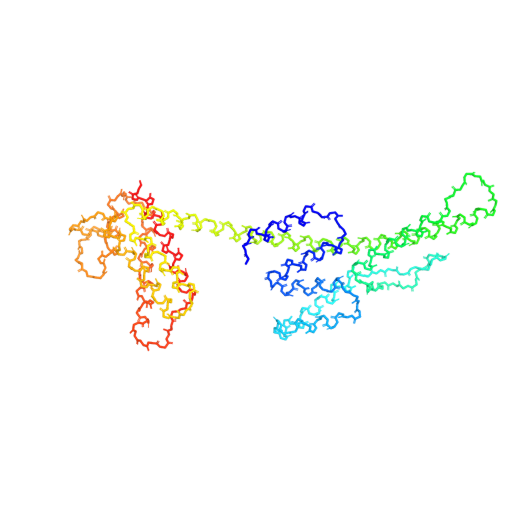41 -7.561 32.905 1.00 76.62 268 ASN A CA 1
ATOM 2155 C C . ASN A 1 268 ? -31.190 -6.384 32.660 1.00 76.62 268 ASN A C 1
ATOM 2157 O O . ASN A 1 268 ? -32.252 -6.583 32.084 1.00 76.62 268 ASN A O 1
ATOM 2161 N N . HIS A 1 269 ? -30.832 -5.172 33.094 1.00 77.06 269 HIS A N 1
ATOM 2162 C CA . HIS A 1 269 ? -31.633 -3.974 32.853 1.00 77.06 269 HIS A CA 1
ATOM 2163 C C . HIS A 1 269 ? -31.603 -3.573 31.376 1.00 77.06 269 HIS A C 1
ATOM 2165 O O . HIS A 1 269 ? -32.666 -3.347 30.804 1.00 77.06 269 HIS A O 1
ATOM 2171 N N . ILE A 1 270 ? -30.431 -3.606 30.731 1.00 81.50 270 ILE A N 1
ATOM 2172 C CA . ILE A 1 270 ? -30.311 -3.401 29.278 1.00 81.50 270 ILE A CA 1
ATOM 2173 C C . ILE A 1 270 ? -31.141 -4.444 28.522 1.00 81.50 270 ILE A C 1
ATOM 2175 O O . ILE A 1 270 ? -31.970 -4.080 27.693 1.00 81.50 270 ILE A O 1
ATOM 2179 N N . ILE A 1 271 ? -30.969 -5.731 28.837 1.00 80.75 271 ILE A N 1
ATOM 2180 C CA . ILE A 1 271 ? -31.693 -6.824 28.171 1.00 80.75 271 ILE A CA 1
ATOM 2181 C C . ILE A 1 271 ? -33.205 -6.669 28.370 1.00 80.75 271 ILE A C 1
ATOM 2183 O O . ILE A 1 271 ? -33.968 -6.707 27.407 1.00 80.75 271 ILE A O 1
ATOM 2187 N N . SER A 1 272 ? -33.651 -6.428 29.605 1.00 75.88 272 SER A N 1
ATOM 2188 C CA . SER A 1 272 ? -35.071 -6.229 29.912 1.00 75.88 272 SER A CA 1
ATOM 2189 C C . SER A 1 272 ? -35.650 -5.036 29.150 1.00 75.88 272 SER A C 1
ATOM 2191 O O . SER A 1 272 ? -36.777 -5.112 28.671 1.00 75.88 272 SER A O 1
ATOM 2193 N N . ALA A 1 273 ? -34.899 -3.943 29.012 1.00 78.00 273 ALA A N 1
ATOM 2194 C CA . ALA A 1 273 ? -35.342 -2.772 28.267 1.00 78.00 273 ALA A CA 1
ATOM 2195 C C . ALA A 1 273 ? -35.430 -3.028 26.755 1.00 78.00 273 ALA A C 1
ATOM 2197 O O . ALA A 1 273 ? -36.357 -2.536 26.110 1.00 78.00 273 ALA A O 1
ATOM 2198 N N . LEU A 1 274 ? -34.516 -3.831 26.197 1.00 77.62 274 LEU A N 1
ATOM 2199 C CA . LEU A 1 274 ? -34.554 -4.228 24.788 1.00 77.62 274 LEU A CA 1
ATOM 2200 C C . LEU A 1 274 ? -35.835 -5.005 24.456 1.00 77.62 274 LEU A C 1
ATOM 2202 O O . LEU A 1 274 ? -36.525 -4.662 23.498 1.00 77.62 274 LEU A O 1
ATOM 2206 N N . TYR A 1 275 ? -36.199 -5.989 25.284 1.00 76.25 275 TYR A N 1
ATOM 2207 C CA . TYR A 1 275 ? -37.419 -6.784 25.088 1.00 76.25 275 TYR A CA 1
ATOM 2208 C C . TYR A 1 275 ? -38.719 -6.045 25.454 1.00 76.25 275 TYR A C 1
ATOM 2210 O O . TYR A 1 275 ? -39.796 -6.501 25.083 1.00 76.25 275 TYR A O 1
ATOM 2218 N N . GLN A 1 276 ? -38.653 -4.913 26.166 1.00 75.25 276 GLN A N 1
ATOM 2219 C CA . GLN A 1 276 ? -39.830 -4.081 26.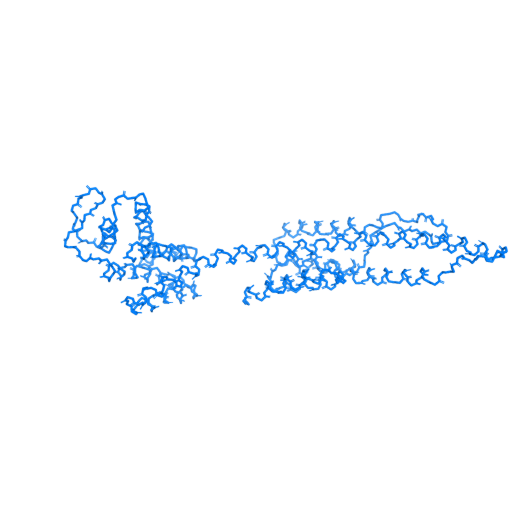463 1.00 75.25 276 GLN A CA 1
ATOM 2220 C C . GLN A 1 276 ? -40.208 -3.132 25.319 1.00 75.25 276 GLN A C 1
ATOM 2222 O O . GLN A 1 276 ? -41.377 -2.776 25.183 1.00 75.25 276 GLN A O 1
ATOM 2227 N N . LYS A 1 277 ? -39.234 -2.679 24.522 1.00 70.69 277 LYS A N 1
ATOM 2228 C CA . LYS A 1 277 ? -39.449 -1.668 23.473 1.00 70.69 277 LYS A CA 1
ATOM 2229 C C . LYS A 1 277 ? -39.912 -2.248 22.139 1.00 70.69 277 LYS A C 1
ATOM 2231 O O . LYS A 1 277 ? -40.565 -1.534 21.382 1.00 70.69 277 LYS A O 1
ATOM 2236 N N . VAL A 1 278 ? -39.568 -3.497 21.833 1.00 63.62 278 VAL A N 1
ATOM 2237 C CA . VAL A 1 278 ? -39.857 -4.122 20.537 1.00 63.62 278 VAL A CA 1
ATOM 2238 C C . VAL A 1 278 ? -40.241 -5.590 20.754 1.00 63.62 278 VAL A C 1
ATOM 2240 O O . VAL A 1 278 ? -39.571 -6.301 21.501 1.00 63.62 278 VAL A O 1
ATOM 2243 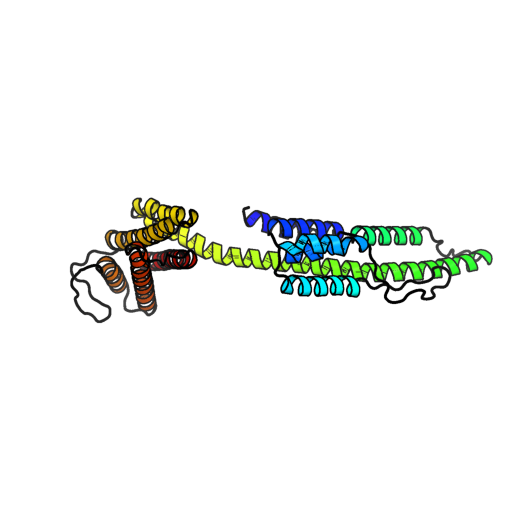N N . ASP A 1 279 ? -41.319 -6.040 20.101 1.00 58.97 279 ASP A N 1
ATOM 2244 C CA . ASP A 1 279 ? -41.739 -7.449 20.100 1.00 58.97 279 ASP A CA 1
ATOM 2245 C C . ASP A 1 279 ? -40.601 -8.365 19.624 1.00 58.97 279 ASP A C 1
ATOM 2247 O O . ASP A 1 279 ? -39.767 -7.945 18.825 1.00 58.97 279 ASP A O 1
ATOM 2251 N N . LYS A 1 280 ? -40.576 -9.624 20.089 1.00 61.75 280 LYS A N 1
ATOM 2252 C CA . LYS A 1 280 ? -39.513 -10.613 19.811 1.00 61.75 280 LYS A CA 1
ATOM 2253 C C . LYS A 1 280 ? -39.127 -10.668 18.322 1.00 61.75 280 LYS A C 1
ATOM 2255 O O . LYS A 1 280 ? -39.745 -11.374 17.527 1.00 61.75 280 LYS A O 1
ATOM 2260 N N . GLN A 1 281 ? -38.073 -9.940 17.963 1.00 72.69 281 GLN A N 1
ATOM 2261 C CA . GLN A 1 281 ? -37.430 -9.964 16.654 1.00 72.69 281 GLN A CA 1
ATOM 2262 C C . GLN A 1 281 ? -36.044 -10.596 16.790 1.00 72.69 281 GLN A C 1
ATOM 2264 O O . GLN A 1 281 ? -35.330 -10.345 17.759 1.00 72.69 281 GLN A O 1
ATOM 2269 N N . ILE A 1 282 ? -35.628 -11.347 15.767 1.00 70.38 282 ILE A N 1
ATOM 2270 C CA . ILE A 1 282 ? -34.297 -11.980 15.681 1.00 70.38 282 ILE A CA 1
ATOM 2271 C C . ILE A 1 282 ? -33.168 -10.951 15.891 1.00 70.38 282 ILE A C 1
ATOM 2273 O O . ILE A 1 282 ? -32.126 -11.261 16.460 1.00 70.38 282 ILE A O 1
ATOM 2277 N N . SER A 1 283 ? -33.376 -9.702 15.468 1.00 73.69 283 SER A N 1
ATOM 2278 C CA . SER A 1 283 ? -32.436 -8.592 15.670 1.00 73.69 283 SER A CA 1
ATOM 2279 C C . SER A 1 283 ? -32.151 -8.294 17.147 1.00 73.69 283 SER A C 1
ATOM 2281 O O . SER A 1 283 ? -31.019 -7.952 17.480 1.00 73.69 283 SER A O 1
ATOM 2283 N N . ILE A 1 284 ? -33.142 -8.444 18.028 1.00 79.31 284 ILE A N 1
ATOM 2284 C CA . ILE A 1 284 ? -33.007 -8.211 19.472 1.00 79.31 284 ILE A CA 1
ATOM 2285 C C . ILE A 1 284 ? -32.285 -9.380 20.131 1.00 79.31 284 ILE A C 1
ATOM 2287 O O . ILE A 1 284 ? -31.410 -9.152 20.957 1.00 79.31 284 ILE A O 1
ATOM 2291 N N . GLU A 1 285 ? -32.594 -10.614 19.728 1.00 79.12 285 GLU A N 1
ATOM 2292 C CA . GLU A 1 285 ? -31.903 -11.812 20.224 1.00 79.12 285 GLU A CA 1
ATOM 2293 C C . GLU A 1 285 ? -30.404 -11.765 19.887 1.00 79.12 285 GLU A C 1
ATOM 2295 O O . GLU A 1 285 ? -29.557 -12.020 20.741 1.00 79.12 285 GLU A O 1
ATOM 2300 N N . LEU A 1 286 ? -30.055 -11.361 18.659 1.00 82.50 286 LEU A N 1
ATOM 2301 C CA . LEU A 1 286 ? -28.659 -11.169 18.254 1.00 82.50 286 LEU A CA 1
ATOM 2302 C C . LEU A 1 286 ? -27.969 -10.050 19.049 1.00 82.50 286 LEU A C 1
ATOM 2304 O O . LEU A 1 286 ? -26.788 -10.166 19.381 1.00 82.50 286 LEU A O 1
ATOM 2308 N N . LEU A 1 287 ? -28.695 -8.974 19.359 1.00 85.06 287 LEU A N 1
ATOM 2309 C CA . LEU A 1 287 ? -28.172 -7.866 20.152 1.00 85.06 287 LEU A CA 1
ATOM 2310 C C . LEU A 1 287 ? -27.953 -8.266 21.618 1.00 85.06 287 LEU A C 1
ATOM 2312 O O . LEU A 1 287 ? -26.914 -7.935 22.180 1.00 85.06 287 LEU A O 1
ATOM 2316 N N . ASP A 1 288 ? -28.883 -9.015 22.212 1.00 85.00 288 ASP A N 1
ATOM 2317 C CA . ASP A 1 288 ? -28.763 -9.598 23.553 1.00 85.00 288 ASP A CA 1
ATOM 2318 C C . ASP A 1 288 ? -27.511 -10.483 23.659 1.00 85.00 288 ASP A C 1
ATOM 2320 O O . ASP A 1 288 ? -26.660 -10.259 24.527 1.00 85.00 288 ASP A O 1
ATOM 2324 N N . ILE A 1 289 ? -27.327 -11.408 22.707 1.00 85.12 289 ILE A N 1
ATOM 2325 C CA . ILE A 1 289 ? -26.122 -12.246 22.629 1.00 85.12 289 ILE A CA 1
ATOM 2326 C C . ILE A 1 289 ? -24.868 -11.367 22.585 1.00 85.12 289 ILE A C 1
ATOM 2328 O O . ILE A 1 289 ? -23.954 -11.563 23.387 1.00 85.12 289 ILE A O 1
ATOM 2332 N N . GLY A 1 290 ? -24.837 -10.359 21.708 1.00 87.38 290 GLY A N 1
ATOM 2333 C CA . GLY A 1 290 ? -23.685 -9.471 21.557 1.00 87.38 290 GLY A CA 1
ATOM 2334 C C . GLY A 1 290 ? -23.351 -8.669 22.821 1.00 87.38 290 GLY A C 1
ATOM 2335 O O . GLY A 1 290 ? -22.186 -8.594 23.219 1.00 87.38 290 GLY A O 1
ATOM 2336 N N . VAL A 1 291 ? -24.357 -8.095 23.488 1.00 87.38 291 VAL A N 1
ATOM 2337 C CA . VAL A 1 291 ? -24.168 -7.343 24.741 1.00 87.38 291 VAL A CA 1
ATOM 2338 C C . VAL A 1 291 ? -23.705 -8.271 25.865 1.00 87.38 291 VAL A C 1
ATOM 2340 O O . VAL A 1 291 ? -22.776 -7.929 26.603 1.00 87.38 291 VAL A O 1
ATOM 2343 N N . THR A 1 292 ? -24.291 -9.463 25.968 1.00 87.44 292 THR A N 1
ATOM 2344 C CA . THR A 1 292 ? -23.908 -10.476 26.957 1.00 87.44 292 THR A CA 1
ATOM 2345 C C . THR A 1 292 ? -22.474 -10.968 26.739 1.00 87.44 292 THR A C 1
ATOM 2347 O O . THR A 1 292 ? -21.705 -11.097 27.697 1.00 87.44 292 THR A O 1
ATOM 2350 N N . GLU A 1 293 ? -22.070 -11.209 25.491 1.00 88.94 293 GLU A N 1
ATOM 2351 C CA . GLU A 1 293 ? -20.700 -11.593 25.141 1.00 88.94 293 GLU A CA 1
ATOM 2352 C C . GLU A 1 293 ? -19.689 -10.500 25.490 1.00 88.94 293 GLU A C 1
ATOM 2354 O O . GLU A 1 293 ? -18.692 -10.794 26.159 1.00 88.94 293 GLU A O 1
ATOM 2359 N N . LEU A 1 294 ? -19.957 -9.244 25.105 1.00 90.06 294 LEU A N 1
ATOM 2360 C CA . LEU A 1 294 ? -19.093 -8.111 25.444 1.00 90.06 294 LEU A CA 1
ATOM 2361 C C . LEU A 1 294 ? -18.941 -7.985 26.962 1.00 90.06 294 LEU A C 1
ATOM 2363 O O . LEU A 1 294 ? -17.820 -7.894 27.465 1.00 90.06 294 LEU A O 1
ATOM 2367 N N . TRP A 1 295 ? -20.053 -8.027 27.697 1.00 88.81 295 TRP A N 1
ATOM 2368 C CA . TRP A 1 295 ? -20.050 -7.930 29.154 1.00 88.81 295 TRP A CA 1
ATOM 2369 C C . TRP A 1 295 ? -19.180 -9.018 29.792 1.00 88.81 295 TRP A C 1
ATOM 2371 O O . TRP A 1 295 ? -18.287 -8.732 30.592 1.00 88.81 295 TRP A O 1
ATOM 2381 N N . ASN A 1 296 ? -19.388 -10.274 29.392 1.00 88.00 296 ASN A N 1
ATOM 2382 C CA . ASN A 1 296 ? -18.629 -11.407 29.913 1.00 88.00 296 ASN A CA 1
ATOM 2383 C C . ASN A 1 296 ? -17.137 -11.317 29.572 1.00 88.00 296 ASN A C 1
ATOM 2385 O O . ASN A 1 296 ? -16.294 -11.707 30.385 1.00 88.00 296 ASN A O 1
ATOM 2389 N N . LYS A 1 297 ? -16.797 -10.817 28.379 1.00 87.62 297 LYS A N 1
ATOM 2390 C CA . LYS A 1 297 ? -15.409 -10.623 27.951 1.00 87.62 297 LYS A CA 1
ATOM 2391 C C . LYS A 1 297 ? -14.722 -9.541 28.782 1.00 87.62 297 LYS A C 1
ATOM 2393 O O . LYS A 1 297 ? -13.642 -9.791 29.314 1.00 87.62 297 LYS A O 1
ATOM 2398 N N . VAL A 1 298 ? -15.376 -8.394 28.969 1.00 87.00 298 VAL A N 1
ATOM 2399 C CA . VAL A 1 298 ? -14.874 -7.287 29.798 1.00 87.00 298 VAL A CA 1
ATOM 2400 C C . VAL A 1 298 ? -14.678 -7.731 31.249 1.00 87.00 298 VAL A C 1
ATOM 2402 O O . VAL A 1 298 ? -13.624 -7.468 31.820 1.00 87.00 298 VAL A O 1
ATOM 2405 N N . GLU A 1 299 ? -15.621 -8.475 31.838 1.00 85.12 299 GLU A N 1
ATOM 2406 C CA . GLU A 1 299 ? -15.478 -8.995 33.208 1.00 85.12 299 GLU A CA 1
ATOM 2407 C C . GLU A 1 299 ? -14.291 -9.956 33.355 1.00 85.12 299 GLU A C 1
ATOM 2409 O O . GLU A 1 299 ? -13.518 -9.848 34.310 1.00 85.12 299 GLU A O 1
ATOM 2414 N N . LYS A 1 300 ? -14.112 -10.884 32.404 1.00 86.00 300 LYS A N 1
ATOM 2415 C CA . LYS A 1 300 ? -12.983 -11.826 32.426 1.00 86.00 300 LYS A CA 1
ATOM 2416 C C . LYS A 1 300 ? -11.643 -11.104 32.311 1.00 86.00 300 LYS A C 1
ATOM 2418 O O . LYS A 1 300 ? -10.727 -11.436 33.057 1.00 86.00 300 LYS A O 1
ATOM 2423 N N . LEU A 1 301 ? -11.537 -10.126 31.413 1.00 84.00 301 LEU A N 1
ATOM 2424 C CA . LEU A 1 301 ? -10.303 -9.368 31.201 1.00 84.00 301 LEU A CA 1
ATOM 2425 C C . LEU A 1 301 ? -9.996 -8.430 32.379 1.00 84.00 301 LEU A C 1
ATOM 2427 O O . LEU A 1 301 ? -8.867 -8.416 32.865 1.00 84.00 301 LEU A O 1
ATOM 2431 N N . ASN A 1 302 ? -10.999 -7.739 32.927 1.00 79.12 302 ASN A N 1
ATOM 2432 C CA . ASN A 1 302 ? -10.837 -6.923 34.137 1.00 79.12 302 ASN A CA 1
ATOM 2433 C C . ASN A 1 302 ? -10.390 -7.764 35.344 1.00 79.12 302 ASN A C 1
ATOM 2435 O O . ASN A 1 302 ? -9.570 -7.319 36.149 1.00 79.12 302 ASN A O 1
ATOM 2439 N N . ALA A 1 303 ? -10.864 -9.010 35.462 1.00 79.06 303 ALA A N 1
ATOM 2440 C CA . ALA A 1 303 ? -10.439 -9.916 36.528 1.00 79.06 303 ALA A CA 1
ATOM 2441 C C . ALA A 1 303 ? -8.945 -10.291 36.455 1.00 79.06 303 ALA A C 1
ATOM 2443 O O . ALA A 1 303 ? -8.350 -10.590 37.496 1.00 79.06 303 ALA A O 1
ATOM 2444 N N . LEU A 1 304 ? -8.328 -10.258 35.266 1.00 72.44 304 LEU A N 1
ATOM 2445 C CA . LEU A 1 304 ? -6.885 -10.471 35.100 1.00 72.44 304 LEU A CA 1
ATOM 2446 C C . LEU A 1 304 ? -6.078 -9.302 35.683 1.00 72.44 304 LEU A C 1
ATOM 2448 O O . LEU A 1 304 ? -5.066 -9.537 36.344 1.00 72.44 304 LEU A O 1
ATOM 2452 N N . GLY A 1 305 ? -6.569 -8.067 35.524 1.00 59.91 305 GLY A N 1
ATOM 2453 C CA . GLY A 1 305 ? -5.936 -6.858 36.063 1.00 59.91 305 GLY A CA 1
ATOM 2454 C C . GLY A 1 305 ? -5.944 -6.778 37.596 1.00 59.91 305 GLY A C 1
ATOM 2455 O O . GLY A 1 305 ? -4.999 -6.276 38.196 1.00 59.91 305 GLY A O 1
ATOM 2456 N N . ILE A 1 306 ? -6.968 -7.338 38.250 1.00 57.91 306 ILE A N 1
ATOM 2457 C CA . ILE A 1 306 ? -7.155 -7.243 39.711 1.00 57.91 306 ILE A CA 1
ATOM 2458 C C . ILE A 1 306 ? -6.332 -8.293 40.485 1.00 57.91 306 ILE A C 1
ATOM 2460 O O . ILE A 1 306 ? -6.003 -8.091 41.653 1.00 57.91 306 ILE A O 1
ATOM 2464 N N . LYS A 1 307 ? -5.984 -9.432 39.870 1.00 51.75 307 LYS A N 1
ATOM 2465 C CA . LYS A 1 307 ? -5.470 -10.612 40.599 1.00 51.75 307 LYS A CA 1
ATOM 2466 C C . LYS A 1 307 ? -3.946 -10.781 40.646 1.00 51.75 307 LYS A C 1
ATOM 2468 O O . LYS A 1 307 ? -3.482 -11.840 41.060 1.00 51.75 307 LYS A O 1
ATOM 2473 N N . GLY A 1 308 ? -3.147 -9.791 40.245 1.00 47.25 308 GLY A N 1
ATOM 2474 C CA . GLY A 1 308 ? -1.680 -9.936 40.239 1.00 47.25 308 GLY A CA 1
ATOM 2475 C C . GLY A 1 308 ? -1.192 -11.106 39.366 1.00 47.25 308 GLY A C 1
ATOM 2476 O O . GLY A 1 308 ? -0.118 -11.665 39.595 1.00 47.25 308 GLY A O 1
ATOM 2477 N N . VAL A 1 309 ? -2.007 -11.513 38.388 1.00 50.03 309 VAL A N 1
ATOM 2478 C CA . VAL A 1 309 ? -1.720 -12.618 37.472 1.00 50.03 309 VAL A CA 1
ATOM 2479 C C . VAL A 1 309 ? -0.648 -12.146 36.493 1.00 50.03 309 VAL A C 1
ATOM 2481 O O . VAL A 1 309 ? -0.678 -11.014 36.022 1.00 50.03 309 VAL A O 1
ATOM 2484 N N . ARG A 1 310 ? 0.313 -13.014 36.157 1.00 50.28 310 ARG A N 1
ATOM 2485 C CA . ARG A 1 310 ? 1.386 -12.708 35.188 1.00 50.28 310 ARG A CA 1
ATOM 2486 C C . ARG A 1 310 ? 0.871 -12.384 33.773 1.00 50.28 310 ARG A C 1
ATOM 2488 O O . ARG A 1 310 ? 1.655 -11.933 32.944 1.00 50.28 310 ARG A O 1
ATOM 2495 N N . THR A 1 311 ? -0.415 -12.607 33.503 1.00 57.47 311 THR A N 1
ATOM 2496 C CA . THR A 1 311 ? -1.070 -12.370 32.215 1.00 57.47 311 THR A CA 1
ATOM 2497 C C . THR A 1 311 ? -1.717 -10.990 32.206 1.00 57.47 311 THR A C 1
ATOM 2499 O O . THR A 1 311 ? -2.641 -10.727 32.973 1.00 57.47 311 THR A O 1
ATOM 2502 N N . LYS A 1 312 ? -1.211 -10.109 31.345 1.00 74.12 312 LYS A N 1
ATOM 2503 C CA . LYS A 1 312 ? -1.708 -8.743 31.154 1.00 74.12 312 LYS A CA 1
ATOM 2504 C C . LYS A 1 312 ? -2.676 -8.697 29.974 1.00 74.12 312 LYS A C 1
ATOM 2506 O O . LYS A 1 312 ? -2.533 -9.490 29.049 1.00 74.12 312 LYS A O 1
ATOM 2511 N N . VAL A 1 313 ? -3.617 -7.755 30.014 1.00 80.94 313 VAL A N 1
ATOM 2512 C CA . VAL A 1 313 ? -4.506 -7.447 28.885 1.00 80.94 313 VAL A CA 1
ATOM 2513 C C . VAL A 1 313 ? -3.658 -7.010 27.693 1.00 80.94 313 VAL A C 1
ATOM 2515 O O . VAL A 1 313 ? -2.781 -6.154 27.838 1.00 80.94 313 VAL A O 1
ATOM 2518 N N . THR A 1 314 ? -3.908 -7.613 26.537 1.00 84.19 314 THR A N 1
ATOM 2519 C CA . THR A 1 314 ? -3.244 -7.259 25.279 1.00 84.19 314 THR A CA 1
ATOM 2520 C C . THR A 1 314 ? -3.965 -6.113 24.572 1.00 84.19 314 THR A C 1
ATOM 2522 O O . THR A 1 314 ? -5.153 -5.863 24.790 1.00 84.19 314 THR A O 1
ATOM 2525 N N . GLU A 1 315 ? -3.242 -5.404 23.708 1.00 83.12 315 GLU A N 1
ATOM 2526 C CA . GLU A 1 315 ? -3.794 -4.304 22.912 1.00 83.12 315 GLU A CA 1
ATOM 2527 C C . GLU A 1 315 ? -4.934 -4.786 21.997 1.00 83.12 315 GLU A C 1
ATOM 2529 O O . GLU A 1 315 ? -6.006 -4.180 21.972 1.00 83.12 315 GLU A O 1
ATOM 2534 N N . ASP A 1 316 ? -4.763 -5.946 21.356 1.00 83.75 316 ASP A N 1
ATOM 2535 C CA . ASP A 1 316 ? -5.785 -6.563 20.504 1.00 83.75 316 ASP A CA 1
ATOM 2536 C C . ASP A 1 316 ? -7.077 -6.887 21.271 1.00 83.75 316 ASP A C 1
ATOM 2538 O O . ASP A 1 316 ? -8.182 -6.636 20.781 1.00 83.75 316 ASP A O 1
ATOM 2542 N N . GLU A 1 317 ? -6.970 -7.415 22.495 1.00 85.75 317 GLU A N 1
ATOM 2543 C CA . GLU A 1 317 ? -8.135 -7.706 23.338 1.00 85.75 317 GLU A CA 1
ATOM 2544 C C . GLU A 1 317 ? -8.906 -6.433 23.705 1.00 85.75 317 GLU A C 1
ATOM 2546 O O . GLU A 1 317 ? -10.142 -6.420 23.651 1.00 85.75 317 GLU A O 1
ATOM 2551 N N . ALA A 1 318 ? -8.188 -5.359 24.045 1.00 86.25 318 ALA A N 1
ATOM 2552 C CA . ALA A 1 318 ? -8.781 -4.070 24.379 1.00 86.25 318 ALA A CA 1
ATOM 2553 C C . ALA A 1 318 ? -9.456 -3.426 23.155 1.00 86.25 318 ALA A C 1
ATOM 2555 O O . ALA A 1 318 ? -10.616 -3.010 23.237 1.00 86.25 318 ALA A O 1
ATOM 2556 N N . PHE A 1 319 ? -8.788 -3.417 21.998 1.00 85.75 319 PHE A N 1
ATOM 2557 C CA . PHE A 1 319 ? -9.343 -2.889 20.749 1.00 85.75 319 PHE A CA 1
ATOM 2558 C C . PHE A 1 319 ? -10.592 -3.634 20.292 1.00 85.75 319 PHE A C 1
ATOM 2560 O O . PHE A 1 319 ? -11.555 -2.999 19.852 1.00 85.75 319 PHE A O 1
ATOM 2567 N N . GLN A 1 320 ? -10.629 -4.960 20.441 1.00 88.44 320 GLN A N 1
ATOM 2568 C CA . GLN A 1 320 ? -11.831 -5.736 20.144 1.00 88.44 320 GLN A CA 1
ATOM 2569 C C . GLN A 1 320 ? -13.008 -5.325 21.036 1.00 88.44 320 GLN A C 1
ATOM 2571 O O . GLN A 1 320 ? -14.107 -5.119 20.522 1.00 88.44 320 GLN A O 1
ATOM 2576 N N . CYS A 1 321 ? -12.793 -5.167 22.347 1.00 90.44 321 CYS A N 1
ATOM 2577 C CA . CYS A 1 321 ? -13.864 -4.790 23.276 1.00 90.44 321 CYS A CA 1
ATOM 2578 C C . CYS A 1 321 ? -14.397 -3.378 22.995 1.00 90.44 321 CYS A C 1
ATOM 2580 O O . CYS A 1 321 ? -15.608 -3.170 22.983 1.00 90.44 321 CYS A O 1
ATOM 2582 N N . VAL A 1 322 ? -13.513 -2.414 22.715 1.00 90.44 322 VAL A N 1
ATOM 2583 C CA . VAL A 1 322 ? -13.925 -1.040 22.380 1.00 90.44 322 VAL A CA 1
ATOM 2584 C C . VAL A 1 322 ? -14.662 -0.991 21.043 1.00 90.44 322 VAL A C 1
ATOM 2586 O O . VAL A 1 322 ? -15.695 -0.330 20.931 1.00 90.44 322 VAL A O 1
ATOM 2589 N N . SER A 1 323 ? -14.197 -1.747 20.047 1.00 88.38 323 SER A N 1
ATOM 2590 C CA . SER A 1 323 ? -14.878 -1.829 18.751 1.00 88.38 323 SER A CA 1
ATOM 2591 C C . SER A 1 323 ? -16.293 -2.393 18.897 1.00 88.38 323 SER A C 1
ATOM 2593 O O . SER A 1 323 ? -17.249 -1.826 18.365 1.00 88.38 323 SER A O 1
ATOM 2595 N N . GLN A 1 324 ? -16.439 -3.476 19.668 1.00 91.38 324 GLN A N 1
ATOM 2596 C CA . GLN A 1 324 ? -17.734 -4.079 19.983 1.00 91.38 324 GLN A CA 1
ATOM 2597 C C . GLN A 1 324 ? -18.642 -3.112 20.753 1.00 91.38 324 GLN A C 1
ATOM 2599 O O . GLN A 1 324 ? -19.815 -2.993 20.402 1.00 91.38 324 GLN A O 1
ATOM 2604 N N . LEU A 1 325 ? -18.110 -2.371 21.734 1.00 93.62 325 LEU A N 1
ATOM 2605 C CA . LEU A 1 325 ? -18.872 -1.385 22.505 1.00 93.62 325 LEU A CA 1
ATOM 2606 C C . LEU A 1 325 ? -19.570 -0.371 21.592 1.00 93.62 325 LEU A C 1
ATOM 2608 O O . LEU A 1 325 ? -20.782 -0.193 21.693 1.00 93.62 325 LEU A O 1
ATOM 2612 N N . TYR A 1 326 ? -18.833 0.286 20.692 1.00 92.94 326 TYR A N 1
ATOM 2613 C CA . TYR A 1 326 ? -19.426 1.316 19.835 1.00 92.94 326 TYR A CA 1
ATOM 2614 C C . TYR A 1 326 ? -20.455 0.747 18.858 1.00 92.94 326 TYR A C 1
ATOM 2616 O O . TYR A 1 326 ? -21.472 1.394 18.600 1.00 92.94 326 TYR A O 1
ATOM 2624 N N . VAL A 1 327 ? -20.223 -0.453 18.318 1.00 91.00 327 VAL A N 1
ATOM 2625 C CA . VAL A 1 327 ? -21.194 -1.119 17.436 1.00 91.00 327 VAL A CA 1
ATOM 2626 C C . VAL A 1 327 ? -22.491 -1.409 18.192 1.00 91.00 327 VAL A C 1
ATOM 2628 O O . VAL A 1 327 ? -23.562 -1.031 17.715 1.00 91.00 327 VAL A O 1
ATOM 2631 N N . LEU A 1 328 ? -22.394 -2.005 19.383 1.00 91.25 328 LEU A N 1
ATOM 2632 C CA . LEU A 1 328 ? -23.553 -2.374 20.196 1.00 91.25 328 LEU A CA 1
ATOM 2633 C C . LEU A 1 328 ? -24.302 -1.140 20.710 1.00 91.25 328 LEU A C 1
ATOM 2635 O O . LEU A 1 328 ? -25.520 -1.080 20.575 1.00 91.25 328 LEU A O 1
ATOM 2639 N N . LEU A 1 329 ? -23.604 -0.114 21.215 1.00 91.69 329 LEU A N 1
ATOM 2640 C CA . LEU A 1 329 ? -24.234 1.156 21.607 1.00 91.69 329 LEU A CA 1
ATOM 2641 C C . LEU A 1 329 ? -24.969 1.799 20.428 1.00 91.69 329 LEU A C 1
ATOM 2643 O O . LEU A 1 329 ? -26.099 2.249 20.584 1.00 91.69 329 LEU A O 1
ATOM 2647 N N . GLY A 1 330 ? -24.362 1.807 19.238 1.00 89.81 330 GLY A N 1
ATOM 2648 C CA . GLY A 1 330 ? -24.993 2.352 18.036 1.00 89.81 330 GLY A CA 1
ATOM 2649 C C . GLY A 1 330 ? -26.277 1.613 17.654 1.00 89.81 330 GLY A C 1
ATOM 2650 O O . GLY A 1 330 ? -27.250 2.247 17.252 1.00 89.81 330 GLY A O 1
ATOM 2651 N N . GLN A 1 331 ? -26.301 0.288 17.811 1.00 87.44 331 GLN A N 1
ATOM 2652 C CA . GLN A 1 331 ? -27.499 -0.525 17.590 1.00 87.44 331 GLN A CA 1
ATOM 2653 C C . GLN A 1 331 ? -28.565 -0.274 18.659 1.00 87.44 331 GLN A C 1
ATOM 2655 O O . GLN A 1 331 ? -29.712 -0.019 18.303 1.00 87.44 331 GLN A O 1
ATOM 2660 N N . MET A 1 332 ? -28.192 -0.273 19.942 1.00 88.19 332 MET A N 1
ATOM 2661 C CA . MET A 1 332 ? -29.125 -0.015 21.041 1.00 88.19 332 MET A CA 1
ATOM 2662 C C . MET A 1 332 ? -29.765 1.374 20.909 1.00 88.19 332 MET A C 1
ATOM 2664 O O . MET A 1 332 ? -30.985 1.489 20.929 1.00 88.19 332 MET A O 1
ATOM 2668 N N . ILE A 1 333 ? -28.979 2.428 20.661 1.00 87.69 333 ILE A N 1
ATOM 2669 C CA . ILE A 1 333 ? -29.495 3.798 20.486 1.00 87.69 333 ILE A CA 1
ATOM 2670 C C . ILE A 1 333 ? -30.546 3.876 19.370 1.00 87.69 333 ILE A C 1
ATOM 2672 O O . ILE A 1 333 ? -31.559 4.538 19.553 1.00 87.69 333 ILE A O 1
ATOM 2676 N N . ARG A 1 334 ? -30.342 3.184 18.241 1.00 85.62 334 ARG A N 1
ATOM 2677 C CA . ARG A 1 334 ? -31.297 3.158 17.112 1.00 85.62 334 ARG A CA 1
ATOM 2678 C C . ARG A 1 334 ? -32.597 2.405 17.406 1.00 85.62 334 ARG A C 1
ATOM 2680 O O . ARG A 1 334 ? -33.526 2.504 16.618 1.00 85.62 334 ARG A O 1
ATOM 2687 N N . ILE A 1 335 ? -32.630 1.599 18.465 1.00 78.94 335 ILE A N 1
ATOM 2688 C CA . ILE A 1 335 ? -33.837 0.899 18.920 1.00 78.94 335 ILE A CA 1
ATOM 2689 C C . ILE A 1 335 ? -34.606 1.767 19.920 1.00 78.94 335 ILE A C 1
ATOM 2691 O O . ILE A 1 335 ? -35.835 1.753 19.941 1.00 78.94 335 ILE A O 1
ATOM 2695 N N . PHE A 1 336 ? -33.893 2.504 20.776 1.00 71.19 336 PHE A N 1
ATOM 2696 C CA . PHE A 1 336 ? -34.519 3.300 21.832 1.00 71.19 336 PHE A CA 1
ATOM 2697 C C . PHE A 1 336 ? -35.007 4.683 21.371 1.00 71.19 336 PHE A C 1
ATOM 2699 O O . PHE A 1 336 ? -35.990 5.157 21.960 1.00 71.19 336 PHE A O 1
ATOM 2706 N N . ASN A 1 337 ? -34.373 5.268 20.342 1.00 60.59 337 ASN A N 1
ATOM 2707 C CA . ASN A 1 337 ? -34.753 6.519 19.661 1.00 60.59 337 ASN A CA 1
ATOM 2708 C C . ASN A 1 337 ? -35.510 6.262 18.360 1.00 60.59 337 ASN A C 1
ATOM 2710 O O . ASN A 1 337 ? -36.515 6.968 18.131 1.00 60.59 337 ASN A O 1
#

Secondary structure (DSSP, 8-state):
--HHHHHHHHHHHHHTTTS-HHHHHHHHHHHHHHHT-HHHHHHHHHHHS-GGGHHHHHHHHGGGS-HHHHHHHHHHHHHHHHHHTEEEEE-TTT--EEEEEEE--S-HHHHHHHHHHHHHHHHHSPPPPSS--HHHHHHHHHHHHHHHHHHHHHHHHHHHHHHHHHHHHHHHHHHHHHHHHHHHHHHHHHHHHHHHHHHHHHH-THHHHHHHHHHHHHHH--HHHHHHHHHHHHHHHHHHHHHHSPP-SSEEPTTS-EE--SSTHHHHHHHHHHHHHS-S-HHHHHHHHHHHHHHHHHHHHHHHHHTT-S-PPPHHHHHHHHHHHHHHHHHHHHHH-